Protein 4KIE (pdb70)

InterPro domains:
  IPR000792 Transcription regulator LuxR, C-terminal [PF00196] (25-72)
  IPR000792 Transcription regulator LuxR, C-terminal [PS50043] (18-83)
  IPR000792 Transcription regulator LuxR, C-terminal [SM00421] (22-79)
  IPR000792 Transcription regulator LuxR, C-terminal [cd06170] (26-80)
  IPR001633 EAL domain [PF00563] (112-346)
  IPR001633 EAL domain [PS50883] (106-360)
  IPR001633 EAL domain [SM00052] (105-351)
  IPR001633 EAL domain [cd01948] (111-348)
  IPR016032 Signal transduction response regulator, C-terminal effector [SSF46894] (17-74)
  IPR035919 EAL domain superfamily [G3DSA:3.20.20.450] (104-362)
  IPR035919 EAL domain superfamily [SSF141868] (112-354)
  IPR036388 Winged helix-like DNA-binding domain superfamily [G3DSA:1.10.10.10] (13-77)

Nearest PDB structures (foldseek):
  4kie-assembly1_A  TM=1.004E+00  e=6.227E-55  Escherichia coli K-12
  5mfu-assembly1_A  TM=9.462E-01  e=3.456E-26  Pseudomonas aeruginosa
  4rnj-assembly1_A  TM=8.823E-01  e=9.835E-21  Pseudomonas aeruginosa PAO1
  8arv-assembly1_B  TM=9.045E-01  e=4.622E-20  Pseudomonas aeruginosa PAO1
  4rnh-assembly1_A-2  TM=8.665E-01  e=1.928E-19  Pseudomonas aeruginosa PAO1

Secondary structure (DSSP, 8-state):
-----SS-----HHHHHHHHHTT-EEEEEEEEEETTS--EEEEEEEEEEEETTTEEE-GGGTHHHHHHHSTHHHHHHHHHHHHHHHHGGGGGGSPTTEEEEEE--HHHHHSTTHHHHHHHHHHHH-TTTEEEEEEEESSSPPP--HHHHHHHHHHHHTT-EEEEEE---SHHHHHHHHHS--SEEEE-HHHHHHHTT-HHHHHHHHHHHHHT-STT-EEEE----SHHHHHHHHHTT--EE-STTT---EEHHHHIIIII-

Sequence (261 aa):
YINDNHYHHIVTPEAISSLALENHEFKPWIQPVFCAQTGVLTGCEVLVRWEHPQTGIIPPDQFIPLAESSGLIVIMTRQLMKQTADILMPVKHLLPDNFHIGINVSAGCFLAAGFEKEECLNLVNKLGNDDKIKLVLELTERNPIPVTPEARAIFDSLHQHNITFALDDFGTGYATYRYYLQAFPVDFIKIDKSFVQMASVDEISGHIVDNIVELARKPGLSIVAEGVETQEEQADLMIGKGVHFLQGYYLYSPPVPGNKFISEWVM

GO terms:
  GO:0071111 cyclic-guanylate-specific phosphodiesterase activity (F, EXP)
  GO:0071111 cyclic-guanylate-specific phosphodiesterase activity (F, IDA)
  GO:0000976 transcription cis-regulatory region binding (F, IDA)
  GO:0042803 protein homodimerization activity (F, IDA)
  GO:0045893 positive regulation of DNA-templated transcription (P, IMP)

Organism: Escherichia coli (strain K12) (NCBI:txid83333)

Radius of gyration: 18.28 Å; Cα contacts (8 Å, |Δi|>4): 457; chains: 1; bounding box: 47×48×44 Å

CATH classification: 3.20.20.450

B-factor: mean 27.5, std 10.34, range [13.06, 77.03]

Foldseek 3Di:
DDDPDDLDDQDDPVNLVVLLVVVQWAWFKFFKDFQPPPHTQAIETAIWRQDPPSGTHHCVRPVVVCVVVVVVQSSLLSHLVNVLVLCLVQLVLDAAAHEYEGEAELSNLPDPCNLVSVVVSCVSSDVRGYAYEYEYEPVHDNDQDVSSLVSLVVSVVVRHFYEYADQADDPVVVVRCVSRVGQEYEDDLVLLVCLVPPVVSVVRVLSSLVVQPDPRHAYEYENDCDPVSSVVCVVSRHTMYTHVNSHDTGGSVVCCVPPSD

Solvent-accessible surface area: 12888 Å² total; per-residue (Å²): 230,172,77,137,72,147,142,102,113,138,36,40,59,124,37,0,40,103,2,8,126,86,96,20,0,68,5,36,0,16,1,16,4,48,25,54,88,49,90,26,37,1,6,7,8,29,19,43,10,56,68,102,99,36,28,101,26,65,37,111,84,1,23,68,52,0,46,95,48,36,32,13,31,76,2,8,104,25,16,5,107,32,0,1,63,41,0,63,91,15,76,130,78,5,54,109,90,1,61,0,5,5,74,5,15,16,38,2,0,81,29,101,44,5,35,164,32,0,49,71,2,3,98,62,1,17,73,132,33,3,39,1,13,0,12,3,35,38,128,83,69,4,83,84,50,90,120,0,95,61,46,0,66,37,0,53,146,86,64,2,24,0,2,0,23,0,73,26,45,44,176,81,6,117,142,18,31,132,10,1,68,7,38,26,2,5,0,13,105,55,39,0,57,98,12,49,122,54,136,123,12,13,98,53,0,59,65,0,12,115,17,1,102,124,135,77,38,19,0,15,0,10,11,0,82,62,104,112,11,0,70,59,0,63,69,52,30,4,70,47,0,3,2,153,62,57,10,50,27,14,45,6,120,99,0,25,73,103,80,21,154

Structure (mmCIF, N/CA/C/O backbone):
data_4KIE
#
_entry.id   4KIE
#
_cell.length_a   73.626
_cell.length_b   87.818
_cell.length_c   94.723
_cell.angle_alpha   90.000
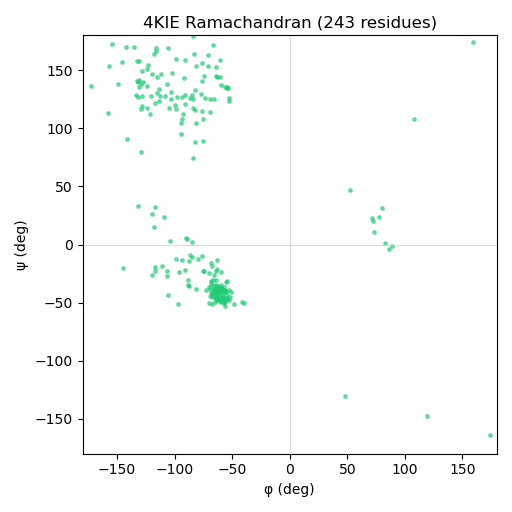_cell.angle_beta   90.000
_cell.angle_gamma   90.000
#
_symmetry.space_group_name_H-M   'I 2 2 2'
#
loop_
_entity.id
_entity.type
_entity.pdbx_description
1 polymer 'Cyclic di-GMP phosphodiesterase YahA'
2 non-polymer 'TRIETHYLENE GLYCOL'
3 water water
#
loo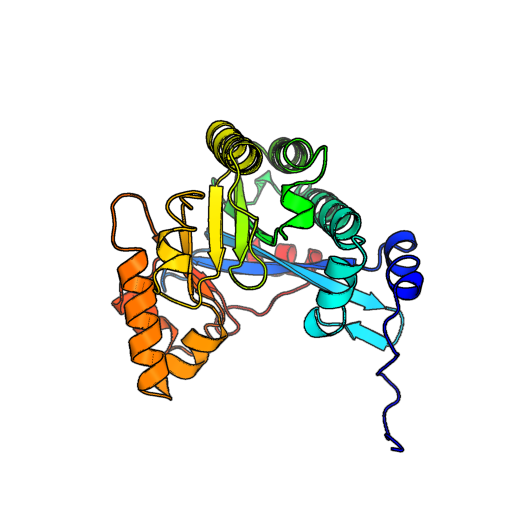p_
_atom_site.group_PDB
_atom_site.id
_atom_site.type_symbol
_atom_site.label_atom_id
_atom_site.label_alt_id
_atom_site.label_comp_id
_atom_site.label_asym_id
_atom_site.label_entity_id
_atom_site.label_seq_id
_atom_site.pdbx_PDB_ins_code
_atom_site.Cartn_x
_atom_site.Cartn_y
_atom_site.Cartn_z
_atom_site.occupancy
_atom_site.B_iso_or_equiv
_atom_site.auth_seq_id
_atom_site.auth_comp_id
_atom_site.auth_asym_id
_atom_site.auth_atom_id
_atom_site.pdbx_PDB_model_num
ATOM 1 N N . TYR A 1 4 ? 21.434 -46.563 -31.833 1.00 51.16 98 TYR A N 1
ATOM 2 C CA . TYR A 1 4 ? 21.973 -45.214 -31.512 1.00 50.76 98 TYR A CA 1
ATOM 3 C C . TYR A 1 4 ? 22.186 -45.044 -30.002 1.00 45.89 98 TYR A C 1
ATOM 4 O O . TYR A 1 4 ? 21.237 -45.068 -29.215 1.00 46.27 98 TYR A O 1
ATOM 13 N N . ILE A 1 5 ? 23.440 -44.850 -29.614 1.00 40.15 99 ILE A N 1
ATOM 14 C CA . ILE A 1 5 ? 23.796 -44.704 -28.225 1.00 35.97 99 ILE A CA 1
ATOM 15 C C . ILE A 1 5 ? 23.952 -43.221 -27.964 1.00 36.08 99 ILE A C 1
ATOM 16 O O . ILE A 1 5 ? 24.785 -42.573 -28.579 1.00 38.37 99 ILE A O 1
ATOM 21 N N . ASN A 1 6 ? 23.157 -42.687 -27.057 1.00 33.34 100 ASN A N 1
ATOM 22 C CA . ASN A 1 6 ? 23.170 -41.263 -26.806 1.00 34.02 100 ASN A CA 1
ATOM 23 C C . ASN A 1 6 ? 23.718 -40.970 -25.416 1.00 33.88 100 ASN A C 1
ATOM 24 O O . ASN A 1 6 ? 23.227 -41.525 -24.437 1.00 33.89 100 ASN A O 1
ATOM 29 N N . ASP A 1 7 ? 24.716 -40.084 -25.340 1.00 33.52 101 ASP A N 1
ATOM 30 C CA . ASP A 1 7 ? 25.265 -39.629 -24.046 1.00 32.12 101 ASP A CA 1
ATOM 31 C C . ASP A 1 7 ? 24.356 -38.523 -23.505 1.00 31.45 101 ASP A C 1
ATOM 32 O O . ASP A 1 7 ? 24.545 -37.327 -23.769 1.00 30.06 101 ASP A O 1
ATOM 37 N N . ASN A 1 8 ? 23.340 -38.951 -22.763 1.00 29.71 102 ASN A N 1
ATOM 38 C CA . ASN A 1 8 ? 22.262 -38.071 -22.359 1.00 29.93 102 ASN A CA 1
ATOM 39 C C . ASN A 1 8 ? 21.558 -38.618 -21.115 1.00 29.58 102 ASN A C 1
ATOM 40 O O . ASN A 1 8 ? 20.922 -39.674 -21.166 1.00 33.33 102 ASN A O 1
ATOM 45 N N . HIS A 1 9 ? 21.692 -37.910 -20.004 1.00 27.04 103 HIS A N 1
ATOM 46 C CA . HIS A 1 9 ? 21.138 -38.345 -18.716 1.00 28.98 103 HIS A CA 1
ATOM 47 C C . HIS A 1 9 ? 19.877 -37.602 -18.296 1.00 29.36 103 HIS A C 1
ATOM 48 O O . HIS A 1 9 ? 19.339 -37.855 -17.213 1.00 30.69 103 HIS A O 1
ATOM 55 N N . TYR A 1 10 ? 19.398 -36.713 -19.161 1.00 27.54 104 TYR A N 1
ATOM 56 C CA . TYR A 1 10 ? 18.245 -35.866 -18.848 1.00 28.65 104 TYR A CA 1
ATOM 57 C C . TYR A 1 10 ? 17.033 -36.086 -19.733 1.00 29.46 104 TYR A C 1
ATOM 58 O O . TYR A 1 10 ? 15.922 -35.742 -19.322 1.00 29.39 104 TYR A O 1
ATOM 67 N N . HIS A 1 11 ? 17.234 -36.628 -20.930 1.00 31.94 105 HIS A N 1
ATOM 68 C CA . HIS A 1 11 ? 16.103 -37.079 -21.753 1.00 35.05 105 HIS A CA 1
ATOM 69 C C . HIS A 1 11 ? 15.503 -38.357 -21.194 1.00 35.43 105 HIS A C 1
ATOM 70 O O . HIS A 1 11 ? 16.204 -39.354 -21.010 1.00 36.52 105 HIS A O 1
ATOM 77 N N . HIS A 1 12 ? 14.195 -38.335 -20.958 1.00 35.15 106 HIS A N 1
ATOM 78 C CA . HIS A 1 12 ? 13.465 -39.523 -20.573 1.00 36.46 106 HIS A CA 1
ATOM 79 C C . HIS A 1 12 ? 12.245 -39.559 -21.466 1.00 36.63 106 HIS A C 1
ATOM 80 O O . HIS A 1 12 ? 11.511 -38.570 -21.550 1.00 39.31 106 HIS A O 1
ATOM 87 N N . ILE A 1 13 ? 12.030 -40.688 -22.143 1.00 37.56 107 ILE A N 1
ATOM 88 C CA . ILE A 1 13 ? 10.907 -40.807 -23.068 1.00 37.26 107 ILE A CA 1
ATOM 89 C C . ILE A 1 13 ? 9.656 -40.399 -22.311 1.00 33.63 107 ILE A C 1
ATOM 90 O O . ILE A 1 13 ? 9.356 -40.944 -21.253 1.00 32.58 107 ILE A O 1
ATOM 95 N N . VAL A 1 14 ? 8.949 -39.404 -22.837 1.00 32.64 108 VAL A N 1
ATOM 96 C CA . VAL A 1 14 ? 7.749 -38.939 -22.192 1.00 30.04 108 VAL A CA 1
ATOM 97 C C . VAL A 1 14 ? 6.630 -39.866 -22.643 1.00 29.12 108 VAL A C 1
ATOM 98 O O . VAL A 1 14 ? 6.413 -40.067 -23.833 1.00 28.23 108 VAL A O 1
ATOM 102 N N . THR A 1 15 ? 5.946 -40.441 -21.676 1.00 28.43 109 THR A N 1
ATOM 103 C CA . THR A 1 15 ? 4.831 -41.347 -21.957 1.00 28.70 109 THR A CA 1
ATOM 104 C C . THR A 1 15 ? 3.582 -40.758 -21.374 1.00 28.02 109 THR A C 1
ATOM 105 O O . THR A 1 15 ? 3.644 -39.882 -20.510 1.00 27.86 109 THR A O 1
ATOM 109 N N . PRO A 1 16 ? 2.418 -41.256 -21.810 1.00 29.29 110 PRO A N 1
ATOM 110 C CA . PRO A 1 16 ? 1.219 -40.787 -21.177 1.00 28.58 110 PRO A CA 1
ATOM 111 C C . PRO A 1 16 ? 1.199 -41.079 -19.686 1.00 28.63 110 PRO A C 1
ATOM 112 O O . PRO A 1 16 ? 0.686 -40.289 -18.923 1.00 27.30 110 PRO A O 1
ATOM 116 N N . GLU A 1 17 ? 1.727 -42.222 -19.251 1.00 29.24 111 GLU A N 1
ATOM 117 C CA . GLU A 1 17 ? 1.675 -42.493 -17.820 1.00 29.44 111 GLU A CA 1
ATOM 118 C C . GLU A 1 17 ? 2.575 -41.539 -17.027 1.00 26.54 111 GLU A C 1
ATOM 119 O O . GLU A 1 17 ? 2.226 -41.186 -15.898 1.00 25.59 111 GLU A O 1
ATOM 125 N N . ALA A 1 18 ? 3.693 -41.092 -17.610 1.00 24.65 112 ALA A N 1
ATOM 126 C CA . ALA A 1 18 ? 4.551 -40.079 -16.954 1.00 23.49 112 ALA A CA 1
ATOM 127 C C . ALA A 1 18 ? 3.823 -38.732 -16.825 1.00 23.09 112 ALA A C 1
ATOM 128 O O . ALA A 1 18 ? 3.876 -38.083 -15.788 1.00 22.86 112 ALA A O 1
ATOM 130 N N . ILE A 1 19 ? 3.116 -38.352 -17.873 1.00 22.86 113 ILE A N 1
ATOM 131 C CA . ILE A 1 19 ? 2.320 -37.102 -17.826 1.00 22.54 113 ILE A CA 1
ATOM 132 C C . ILE A 1 19 ? 1.220 -37.217 -16.772 1.00 22.89 113 ILE A C 1
ATOM 133 O O . ILE A 1 19 ? 1.028 -36.311 -15.963 1.00 22.29 113 ILE A O 1
ATOM 138 N N A SER A 1 20 ? 0.514 -38.350 -16.758 0.50 23.95 114 SER A N 1
ATOM 139 N N B SER A 1 20 ? 0.517 -38.352 -16.756 0.50 22.77 114 SER A N 1
ATOM 140 C CA A SER A 1 20 ? -0.563 -38.569 -15.791 0.50 24.96 114 SER A CA 1
ATOM 141 C CA B SER A 1 20 ? -0.562 -38.557 -15.791 0.50 22.97 114 SER A CA 1
ATOM 142 C C A SER A 1 20 ? -0.084 -38.509 -14.348 0.50 24.50 114 SER A C 1
ATOM 143 C C B SER A 1 20 ? -0.079 -38.500 -14.348 0.50 23.40 114 SER A C 1
ATOM 144 O O A SER A 1 20 ? -0.689 -37.830 -13.532 0.50 24.87 114 SER A O 1
ATOM 145 O O B SER A 1 20 ? -0.678 -37.818 -13.533 0.50 23.82 114 SER A O 1
ATOM 150 N N . LEU A 1 21 ? 0.998 -39.222 -14.028 1.00 24.93 115 LEU A N 1
ATOM 151 C CA . LEU A 1 21 ? 1.565 -39.166 -12.683 1.00 25.98 115 LEU A CA 1
ATOM 152 C C . LEU A 1 21 ? 1.992 -37.730 -12.318 1.00 25.11 115 LEU A C 1
ATOM 153 O O . LEU A 1 21 ? 1.801 -37.278 -11.172 1.00 26.60 115 LEU A O 1
ATOM 158 N N . ALA A 1 22 ? 2.591 -37.038 -13.288 1.00 24.64 116 ALA A N 1
ATOM 159 C CA . ALA A 1 22 ? 3.051 -35.661 -13.052 1.00 24.69 116 ALA A CA 1
ATOM 160 C C . ALA A 1 22 ? 1.863 -34.740 -12.752 1.00 23.67 116 ALA A C 1
ATOM 161 O O . ALA A 1 22 ? 1.945 -33.859 -11.878 1.00 24.79 116 ALA A O 1
ATOM 163 N N . LEU A 1 23 ? 0.740 -34.977 -13.417 1.00 23.33 117 LEU A N 1
ATOM 164 C CA . LEU A 1 23 ? -0.508 -34.276 -13.086 1.00 24.76 117 LEU A CA 1
ATOM 165 C C . LEU A 1 23 ? -1.018 -34.603 -11.672 1.00 26.35 117 LEU A C 1
ATOM 166 O O . LEU A 1 23 ? -1.471 -33.716 -10.938 1.00 27.20 117 LEU A O 1
ATOM 171 N N . GLU A 1 24 ? -0.929 -35.870 -11.282 1.00 28.36 118 GLU A N 1
ATOM 172 C CA . GLU A 1 24 ? -1.263 -36.241 -9.913 1.00 30.52 118 GLU A CA 1
ATOM 173 C C . GLU A 1 24 ? -0.379 -35.509 -8.906 1.00 30.84 118 GLU A C 1
ATOM 174 O O . GLU A 1 24 ? -0.856 -35.111 -7.838 1.00 30.68 118 GLU A O 1
ATOM 180 N N . ASN A 1 25 ? 0.896 -35.330 -9.247 1.00 29.50 119 ASN A N 1
ATOM 181 C CA . ASN A 1 25 ? 1.870 -34.657 -8.380 1.00 31.07 119 ASN A CA 1
ATOM 182 C C . ASN A 1 25 ? 1.937 -33.127 -8.578 1.00 29.45 119 ASN A C 1
ATOM 183 O O . ASN A 1 25 ? 2.773 -32.471 -7.977 1.00 30.38 119 ASN A O 1
ATOM 188 N N . HIS A 1 26 ? 1.058 -32.592 -9.418 1.00 27.98 120 HIS A N 1
ATOM 189 C CA . HIS A 1 26 ? 0.969 -31.153 -9.730 1.00 28.80 120 HIS A CA 1
ATOM 190 C C . HIS A 1 26 ? 2.322 -30.575 -10.156 1.00 26.51 120 HIS A C 1
ATOM 191 O O . HIS A 1 26 ? 2.743 -29.501 -9.708 1.00 26.05 120 HIS A O 1
ATOM 198 N N . GLU A 1 27 ? 2.984 -31.283 -11.056 1.00 24.03 121 GLU A N 1
ATOM 199 C CA . GLU A 1 27 ? 4.316 -30.871 -11.486 1.00 23.84 121 GLU A CA 1
ATOM 200 C C . GLU A 1 27 ? 4.304 -29.836 -12.610 1.00 22.09 121 GLU A C 1
ATOM 201 O O . GLU A 1 27 ? 5.355 -29.290 -12.940 1.00 21.54 121 GLU A O 1
ATOM 207 N N . PHE A 1 28 ? 3.141 -29.602 -13.213 1.00 21.28 122 PHE A N 1
ATOM 208 C CA . PHE A 1 28 ? 3.035 -28.674 -14.336 1.00 20.93 122 PHE A CA 1
ATOM 209 C C . PHE A 1 28 ? 2.682 -27.309 -13.755 1.00 22.74 122 PHE A C 1
ATOM 210 O O . PHE A 1 28 ? 1.588 -27.113 -13.208 1.00 23.47 122 PHE A O 1
ATOM 218 N N . LYS A 1 29 ? 3.619 -26.375 -13.865 1.00 21.04 123 LYS A N 1
ATOM 219 C CA . LYS A 1 29 ? 3.550 -25.112 -13.147 1.00 22.07 123 LYS A CA 1
ATOM 220 C C . LYS A 1 29 ? 3.421 -23.971 -14.130 1.00 20.75 123 LYS A C 1
ATOM 221 O O . LYS A 1 29 ? 3.965 -24.023 -15.221 1.00 19.24 123 LYS A O 1
ATOM 227 N N . PRO A 1 30 ? 2.646 -22.938 -13.760 1.00 20.70 124 PRO A N 1
ATOM 228 C CA . PRO A 1 30 ? 2.572 -21.764 -14.605 1.00 20.35 124 PRO A CA 1
ATOM 229 C C . PRO A 1 30 ? 3.738 -20.829 -14.362 1.00 20.59 124 PRO A C 1
ATOM 230 O O . PRO A 1 30 ? 3.863 -20.272 -13.278 1.00 25.53 124 PRO A O 1
ATOM 234 N N . TRP A 1 31 ? 4.571 -20.646 -15.377 1.00 18.33 125 TRP A N 1
ATOM 235 C CA . TRP A 1 31 ? 5.523 -19.544 -15.371 1.00 17.15 125 TRP A CA 1
ATOM 236 C C . TRP A 1 31 ? 4.809 -18.367 -16.059 1.00 16.95 125 TRP A C 1
ATOM 237 O O . TRP A 1 31 ? 3.822 -18.565 -16.757 1.00 19.05 125 TRP A O 1
ATOM 248 N N . ILE A 1 32 ? 5.276 -17.160 -15.806 1.00 16.44 126 ILE A N 1
ATOM 249 C CA . ILE A 1 32 ? 4.541 -15.955 -16.231 1.00 16.13 126 ILE A CA 1
ATOM 250 C C . ILE A 1 32 ? 5.522 -15.018 -16.867 1.00 17.02 126 ILE A C 1
ATOM 251 O O . ILE A 1 32 ? 6.604 -14.769 -16.314 1.00 17.43 126 ILE A O 1
ATOM 256 N N . GLN A 1 33 ? 5.202 -14.551 -18.074 1.00 16.40 127 GLN A N 1
ATOM 257 C CA . GLN A 1 33 ? 6.054 -13.595 -18.766 1.00 16.57 127 GLN A CA 1
ATOM 258 C C . GLN A 1 33 ? 5.281 -12.262 -18.916 1.00 15.60 127 GLN A C 1
ATOM 259 O O . GLN A 1 33 ? 4.144 -12.272 -19.369 1.00 15.12 127 GLN A O 1
ATOM 265 N N . PRO A 1 34 ? 5.900 -11.153 -18.540 1.00 15.05 128 PRO A N 1
ATOM 266 C CA . PRO A 1 34 ? 5.192 -9.858 -18.709 1.00 15.12 128 PRO A CA 1
ATOM 267 C C . PRO A 1 34 ? 5.049 -9.405 -20.153 1.00 14.99 128 PRO A C 1
ATOM 268 O O . PRO A 1 34 ? 5.847 -9.774 -21.039 1.00 13.30 128 PRO A O 1
ATOM 272 N N . VAL A 1 35 ? 3.987 -8.607 -20.364 1.00 13.85 129 VAL A N 1
ATOM 273 C CA . VAL A 1 35 ? 3.679 -8.044 -21.654 1.00 13.92 129 VAL A CA 1
ATOM 274 C C . VAL A 1 35 ? 3.522 -6.533 -21.431 1.00 13.06 129 VAL A C 1
ATOM 275 O O . VAL A 1 35 ? 3.030 -6.097 -20.368 1.00 14.28 129 VAL A O 1
ATOM 279 N N . PHE A 1 36 ? 4.044 -5.788 -22.395 1.00 13.58 130 PHE A N 1
ATOM 280 C CA . PHE A 1 36 ? 4.176 -4.331 -22.319 1.00 13.55 130 PHE A CA 1
ATOM 281 C C . PHE A 1 36 ? 3.499 -3.569 -23.461 1.00 14.31 130 PHE A C 1
ATOM 282 O O . PHE A 1 36 ? 3.300 -4.073 -24.562 1.00 14.44 130 PHE A O 1
ATOM 290 N N . CYS A 1 37 ? 3.136 -2.318 -23.163 1.00 13.81 131 CYS A N 1
ATOM 291 C CA . CYS A 1 37 ? 2.637 -1.375 -24.179 1.00 14.85 131 CYS A CA 1
ATOM 292 C C . CYS A 1 37 ? 3.728 -0.823 -25.052 1.00 14.94 131 CYS A C 1
ATOM 293 O O . CYS A 1 37 ? 4.537 0.012 -24.605 1.00 14.72 131 CYS A O 1
ATOM 296 N N . ALA A 1 38 ? 3.761 -1.268 -26.302 1.00 14.67 132 ALA A N 1
ATOM 297 C CA . ALA A 1 38 ? 4.706 -0.757 -27.280 1.00 15.17 132 ALA A CA 1
ATOM 298 C C . ALA A 1 38 ? 6.109 -0.738 -26.651 1.00 16.18 132 ALA A C 1
ATOM 299 O O . ALA A 1 38 ? 6.487 -1.739 -26.045 1.00 16.27 132 ALA A O 1
ATOM 301 N N . GLN A 1 39 ? 6.845 0.373 -26.736 1.00 17.31 133 GLN A N 1
ATOM 302 C CA . GLN A 1 39 ? 8.180 0.470 -26.125 1.00 17.43 133 GLN A CA 1
ATOM 303 C C . GLN A 1 39 ? 8.185 1.390 -24.909 1.00 18.17 133 GLN A C 1
ATOM 304 O O . GLN A 1 39 ? 9.245 1.912 -24.494 1.00 19.35 133 GLN A O 1
ATOM 310 N N . THR A 1 40 ? 7.017 1.559 -24.306 1.00 16.86 134 THR A N 1
ATOM 311 C CA . THR A 1 40 ? 6.874 2.471 -23.151 1.00 16.12 134 THR A CA 1
ATOM 312 C C . THR A 1 40 ? 7.468 1.901 -21.896 1.00 15.87 134 THR A C 1
ATOM 313 O O . THR A 1 40 ? 7.790 2.665 -21.003 1.00 16.74 134 THR A O 1
ATOM 317 N N . GLY A 1 41 ? 7.600 0.565 -21.824 1.00 15.37 135 GLY A N 1
ATOM 318 C CA . GLY A 1 41 ? 7.916 -0.130 -20.602 1.00 16.53 135 GLY A CA 1
ATOM 319 C C . GLY A 1 41 ? 6.822 -0.240 -19.547 1.00 15.41 135 GLY A C 1
ATOM 320 O O . GLY A 1 41 ? 7.106 -0.584 -18.389 1.00 16.47 135 GLY A O 1
ATOM 321 N N . VAL A 1 42 ? 5.587 0.125 -19.923 1.00 15.04 136 VAL A N 1
ATOM 322 C CA . VAL A 1 42 ? 4.437 0.010 -19.046 1.00 14.94 136 VAL A CA 1
ATOM 323 C C . VAL A 1 42 ? 3.856 -1.399 -19.183 1.00 14.03 136 VAL A C 1
ATOM 324 O O . VAL A 1 42 ? 3.492 -1.830 -20.278 1.00 13.50 136 VAL A O 1
ATOM 328 N N . LEU A 1 43 ? 3.729 -2.052 -18.038 1.00 14.94 137 LEU A N 1
ATOM 329 C CA . LEU A 1 43 ? 3.161 -3.405 -17.948 1.00 14.58 137 LEU A CA 1
ATOM 330 C C . LEU A 1 43 ? 1.672 -3.380 -18.248 1.00 15.16 137 LEU A C 1
ATOM 331 O O . LEU A 1 43 ? 0.921 -2.676 -17.583 1.00 16.95 137 LEU A O 1
ATOM 336 N N . THR A 1 44 ? 1.259 -4.180 -19.207 1.00 14.81 138 THR A N 1
ATOM 337 C CA . THR A 1 44 ? -0.161 -4.292 -19.540 1.00 14.90 138 THR A CA 1
ATOM 338 C C . THR A 1 44 ? -0.776 -5.625 -19.192 1.00 15.26 138 THR A C 1
ATOM 339 O O . THR A 1 44 ? -1.988 -5.765 -19.150 1.00 15.22 138 THR A O 1
ATOM 343 N N . GLY A 1 45 ? 0.051 -6.639 -19.003 1.00 14.77 139 GLY A N 1
ATOM 344 C CA . GLY A 1 45 ? -0.468 -7.967 -18.899 1.00 14.38 139 GLY A CA 1
ATOM 345 C C . GLY A 1 45 ? 0.636 -8.979 -18.825 1.00 15.20 139 GLY A C 1
ATOM 346 O O . GLY A 1 45 ? 1.780 -8.659 -18.509 1.00 14.94 139 GLY A O 1
ATOM 347 N N . CYS A 1 46 ? 0.266 -10.221 -19.069 1.00 15.30 140 CYS A N 1
ATOM 348 C CA . CYS A 1 46 ? 1.232 -11.288 -19.038 1.00 15.64 140 CYS A CA 1
ATOM 349 C C . CYS A 1 46 ? 0.753 -12.422 -19.918 1.00 16.68 140 CYS A C 1
ATOM 350 O O . CYS A 1 46 ? -0.385 -12.443 -20.410 1.00 16.43 140 CYS A O 1
ATOM 353 N N . GLU A 1 47 ? 1.625 -13.392 -20.086 1.00 16.12 141 GLU A N 1
ATOM 354 C CA . GLU A 1 47 ? 1.255 -14.687 -20.625 1.00 16.39 141 GLU A CA 1
ATOM 355 C C . GLU A 1 47 ? 1.667 -15.752 -19.614 1.00 17.12 141 GLU A C 1
ATOM 356 O O . GLU A 1 47 ? 2.775 -15.728 -19.111 1.00 16.28 141 GLU A O 1
ATOM 362 N N . VAL A 1 48 ? 0.784 -16.700 -19.395 1.00 16.04 142 VAL A N 1
ATOM 363 C CA . VAL A 1 48 ? 1.081 -17.882 -18.594 1.00 17.51 142 VAL A CA 1
ATOM 364 C C . VAL A 1 48 ? 1.603 -18.986 -19.496 1.00 17.54 142 VAL A C 1
ATOM 365 O O . VAL A 1 48 ? 0.973 -19.346 -20.502 1.00 17.97 142 VAL A O 1
ATOM 369 N N . LEU A 1 49 ? 2.755 -19.553 -19.118 1.00 18.12 143 LEU A N 1
ATOM 370 C CA . LEU A 1 49 ? 3.466 -20.527 -19.939 1.00 18.59 143 LEU A CA 1
ATOM 371 C C . LEU A 1 49 ? 3.747 -21.730 -19.058 1.00 19.20 143 LEU A C 1
ATOM 372 O O . LEU A 1 49 ? 4.296 -21.591 -17.995 1.00 20.74 143 LEU A O 1
ATOM 377 N N . VAL A 1 50 ? 3.380 -22.908 -19.514 1.00 18.62 144 VAL A N 1
ATOM 378 C CA . VAL A 1 50 ? 3.622 -24.104 -18.712 1.00 18.30 144 VAL A CA 1
ATOM 379 C C . VAL A 1 50 ? 5.074 -24.558 -18.734 1.00 18.21 144 VAL A C 1
ATOM 380 O O . VAL A 1 50 ? 5.740 -24.538 -19.755 1.00 17.17 144 VAL A O 1
ATOM 384 N N . ARG A 1 51 ? 5.548 -25.007 -17.576 1.00 18.61 145 ARG A N 1
ATOM 385 C CA . ARG A 1 51 ? 6.797 -25.708 -17.475 1.00 19.18 145 ARG A CA 1
ATOM 386 C C . ARG A 1 51 ? 6.564 -26.949 -16.636 1.00 19.28 145 ARG A C 1
ATOM 387 O O . ARG A 1 51 ? 5.882 -26.886 -15.633 1.00 20.11 145 ARG A O 1
ATOM 395 N N . TRP A 1 52 ? 7.174 -28.065 -17.028 1.00 18.78 146 TRP A N 1
ATOM 396 C CA . TRP A 1 52 ? 7.076 -29.286 -16.222 1.00 18.80 146 TRP A CA 1
ATOM 397 C C . TRP A 1 52 ? 8.270 -29.348 -15.284 1.00 19.46 146 TRP A C 1
ATOM 398 O O . TRP A 1 52 ? 9.386 -29.538 -15.736 1.00 19.06 146 TRP A O 1
ATOM 409 N N . GLU A 1 53 ? 8.037 -29.128 -14.005 1.00 19.45 147 GLU A N 1
ATOM 410 C CA . GLU A 1 53 ? 9.095 -29.144 -13.022 1.00 20.42 147 GLU A CA 1
ATOM 411 C C . GLU A 1 53 ? 9.171 -30.550 -12.410 1.00 22.24 147 GLU A C 1
ATOM 412 O O . GLU A 1 53 ? 8.416 -30.889 -11.510 1.00 22.56 147 GLU A O 1
ATOM 418 N N . HIS A 1 54 ? 10.057 -31.363 -12.955 1.00 22.83 148 HIS A N 1
ATOM 419 C CA . HIS A 1 54 ? 10.158 -32.744 -12.515 1.00 26.26 148 HIS A CA 1
ATOM 420 C C . HIS A 1 54 ? 11.404 -32.884 -11.650 1.00 28.24 148 HIS A C 1
ATOM 421 O O . HIS A 1 54 ? 12.502 -32.611 -12.113 1.00 26.64 148 HIS A O 1
ATOM 428 N N . PRO A 1 55 ? 11.240 -33.247 -10.367 1.00 33.60 149 PRO A N 1
ATOM 429 C CA . PRO A 1 55 ? 12.453 -33.566 -9.593 1.00 37.88 149 PRO A CA 1
ATOM 430 C C . PRO A 1 55 ? 13.217 -34.682 -10.325 1.00 40.56 149 PRO A C 1
ATOM 431 O O . PRO A 1 55 ? 12.557 -35.593 -10.794 1.00 47.20 149 PRO A O 1
ATOM 435 N N . GLN A 1 56 ? 14.528 -34.661 -10.511 1.00 44.03 150 GLN A N 1
ATOM 436 C CA . GLN A 1 56 ? 15.452 -33.532 -10.400 1.00 46.32 150 GLN A CA 1
ATOM 437 C C . GLN A 1 56 ? 16.102 -33.386 -11.793 1.00 43.57 150 GLN A C 1
ATOM 438 O O . GLN A 1 56 ? 17.257 -32.938 -11.942 1.00 47.80 150 GLN A O 1
ATOM 440 N N . THR A 1 57 ? 15.352 -33.843 -12.797 1.00 35.41 151 THR A N 1
ATOM 441 C CA . THR A 1 57 ? 15.572 -33.534 -14.196 1.00 31.39 151 THR A CA 1
ATOM 442 C C . THR A 1 57 ? 15.599 -32.042 -14.377 1.00 28.85 151 THR A C 1
ATOM 443 O O . THR A 1 57 ? 16.469 -31.481 -15.052 1.00 30.38 151 THR A O 1
ATOM 447 N N . GLY A 1 58 ? 14.610 -31.375 -13.781 1.00 26.24 152 GLY A N 1
ATOM 448 C CA . GLY A 1 58 ? 14.607 -29.946 -13.763 1.00 23.87 152 GLY A CA 1
ATOM 449 C C . GLY A 1 58 ? 13.382 -29.422 -14.475 1.00 23.33 152 GLY A C 1
ATOM 450 O O . GLY A 1 58 ? 12.338 -30.069 -14.465 1.00 22.10 152 GLY A O 1
ATOM 451 N N . ILE A 1 59 ? 13.556 -28.277 -15.111 1.00 21.91 153 ILE A N 1
ATOM 452 C CA . ILE A 1 59 ? 12.464 -27.486 -15.698 1.00 21.65 153 ILE A CA 1
ATOM 453 C C . ILE A 1 59 ? 12.367 -27.876 -17.144 1.00 22.11 153 ILE A C 1
ATOM 454 O O . ILE A 1 59 ? 13.187 -27.463 -17.972 1.00 22.58 153 ILE A O 1
ATOM 459 N N . ILE A 1 60 ? 11.355 -28.668 -17.473 1.00 19.31 154 ILE A N 1
ATOM 460 C CA . ILE A 1 60 ? 11.228 -29.200 -18.803 1.00 20.09 154 ILE A CA 1
ATOM 461 C C . ILE A 1 60 ? 10.330 -28.303 -19.668 1.00 20.56 154 ILE A C 1
ATOM 462 O O . ILE A 1 60 ? 9.204 -27.978 -19.273 1.00 20.15 154 ILE A O 1
ATOM 467 N N . PRO A 1 61 ? 10.826 -27.885 -20.837 1.00 21.50 155 PRO A N 1
ATOM 468 C CA . PRO A 1 61 ? 10.029 -27.012 -21.694 1.00 21.55 155 PRO A CA 1
ATOM 469 C C . PRO A 1 61 ? 8.928 -27.746 -22.439 1.00 20.18 155 PRO A C 1
ATOM 470 O O . PRO A 1 61 ? 9.020 -28.950 -22.640 1.00 20.10 155 PRO A O 1
ATOM 474 N N . PRO A 1 62 ? 7.885 -27.018 -22.837 1.00 20.12 156 PRO A N 1
ATOM 475 C CA . PRO A 1 62 ? 6.718 -27.671 -23.406 1.00 20.67 156 PRO A CA 1
ATOM 476 C C . PRO A 1 62 ? 6.952 -28.430 -24.710 1.00 20.70 156 PRO A C 1
ATOM 477 O O . PRO A 1 62 ? 6.168 -29.332 -25.010 1.00 21.24 156 PRO A O 1
ATOM 481 N N . ASP A 1 63 ? 8.008 -28.140 -25.469 1.00 20.91 157 ASP A N 1
ATOM 482 C CA . ASP A 1 63 ? 8.243 -28.921 -26.694 1.00 22.78 157 ASP A CA 1
ATOM 483 C C . ASP A 1 63 ? 8.525 -30.408 -26.428 1.00 22.84 157 ASP A C 1
ATOM 484 O O . ASP A 1 63 ? 8.453 -31.215 -27.346 1.00 25.03 157 ASP A O 1
ATOM 489 N N . GLN A 1 64 ? 8.793 -30.760 -25.171 1.00 22.36 158 GLN A N 1
ATOM 490 C CA . GLN A 1 64 ? 9.073 -32.139 -24.780 1.00 22.19 158 GLN A CA 1
ATOM 491 C C . GLN A 1 64 ? 7.822 -32.928 -24.455 1.00 21.60 158 GLN A C 1
ATOM 492 O O . GLN A 1 64 ? 7.888 -34.158 -24.388 1.00 22.83 158 GLN A O 1
ATOM 498 N N . PHE A 1 65 ? 6.682 -32.256 -24.265 1.00 20.66 159 PHE A N 1
ATOM 499 C CA . PHE A 1 65 ? 5.501 -32.949 -23.768 1.00 20.04 159 PHE A CA 1
ATOM 500 C C . PHE A 1 65 ? 4.125 -32.492 -24.294 1.00 21.57 159 PHE A C 1
ATOM 501 O O . PHE A 1 65 ? 3.132 -33.236 -24.188 1.00 21.73 159 PHE A O 1
ATOM 509 N N . ILE A 1 66 ? 4.025 -31.280 -24.833 1.00 21.75 160 ILE A N 1
ATOM 510 C CA . ILE A 1 66 ? 2.699 -30.798 -25.230 1.00 22.85 160 ILE A CA 1
ATOM 511 C C . ILE A 1 66 ? 2.078 -31.609 -26.380 1.00 23.09 160 ILE A C 1
ATOM 512 O O . ILE A 1 66 ? 0.891 -31.887 -26.325 1.00 24.08 160 ILE A O 1
ATOM 517 N N . PRO A 1 67 ? 2.880 -32.044 -27.379 1.00 24.15 161 PRO A N 1
ATOM 518 C CA . PRO A 1 67 ? 2.251 -32.833 -28.447 1.00 26.29 161 PRO A CA 1
ATOM 519 C C . PRO A 1 67 ? 1.569 -34.094 -27.898 1.00 25.44 161 PRO A C 1
ATOM 520 O O . PRO A 1 67 ? 0.403 -34.360 -28.230 1.00 26.39 161 PRO A O 1
ATOM 524 N N . LEU A 1 68 ? 2.249 -34.813 -27.007 1.00 25.52 162 LEU A N 1
ATOM 525 C CA . LEU A 1 68 ? 1.642 -35.987 -26.359 1.00 25.29 162 LEU A CA 1
ATOM 526 C C . LEU A 1 68 ? 0.511 -35.657 -25.382 1.00 24.54 162 LEU A C 1
ATOM 527 O O . LEU A 1 68 ? -0.489 -36.377 -25.293 1.00 24.56 162 LEU A O 1
ATOM 532 N N . ALA A 1 69 ? 0.651 -34.573 -24.628 1.00 22.88 163 ALA A N 1
ATOM 533 C CA . ALA A 1 69 ? -0.450 -34.099 -23.800 1.00 22.80 163 ALA A CA 1
ATOM 534 C C . ALA A 1 69 ? -1.712 -33.868 -24.645 1.00 23.84 163 ALA A C 1
ATOM 535 O O . ALA A 1 69 ? -2.812 -34.200 -24.212 1.00 22.63 163 ALA A O 1
ATOM 537 N N . GLU A 1 70 ? -1.546 -33.315 -25.844 1.00 24.36 164 GLU A N 1
ATOM 538 C CA . GLU A 1 70 ? -2.693 -33.096 -26.751 1.00 26.82 164 GLU A CA 1
ATOM 539 C C . GLU 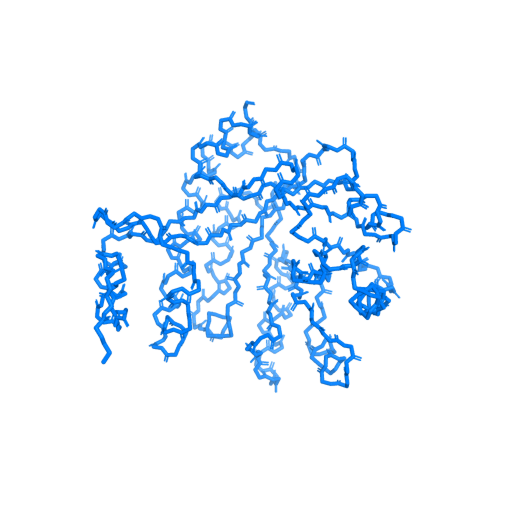A 1 70 ? -3.270 -34.395 -27.329 1.00 26.54 164 GLU A C 1
ATOM 540 O O . GLU A 1 70 ? -4.484 -34.602 -27.257 1.00 26.22 164 GLU A O 1
ATOM 546 N N . SER A 1 71 ? -2.428 -35.262 -27.888 1.00 28.28 165 SER A N 1
ATOM 547 C CA . SER A 1 71 ? -2.937 -36.505 -28.498 1.00 28.61 165 SER A CA 1
ATOM 548 C C . SER A 1 71 ? -3.586 -37.446 -27.473 1.00 29.60 165 SER A C 1
ATOM 549 O O . SER A 1 71 ? -4.573 -38.130 -27.777 1.00 30.51 165 SER A O 1
ATOM 552 N N . SER A 1 72 ? -3.038 -37.473 -26.260 1.00 28.62 166 SER A N 1
ATOM 553 C CA . SER A 1 72 ? -3.551 -38.274 -25.149 1.00 27.90 166 SER A CA 1
ATOM 554 C C . SER A 1 72 ? -4.813 -37.691 -24.506 1.00 27.06 166 SER A C 1
ATOM 555 O O . SER A 1 72 ? -5.576 -38.403 -23.851 1.00 26.97 166 SER A O 1
ATOM 558 N N . GLY A 1 73 ? -5.020 -36.388 -24.673 1.00 25.99 167 GLY A N 1
ATOM 559 C CA . GLY A 1 73 ? -6.100 -35.667 -24.032 1.00 24.90 167 GLY A CA 1
ATOM 560 C C . GLY A 1 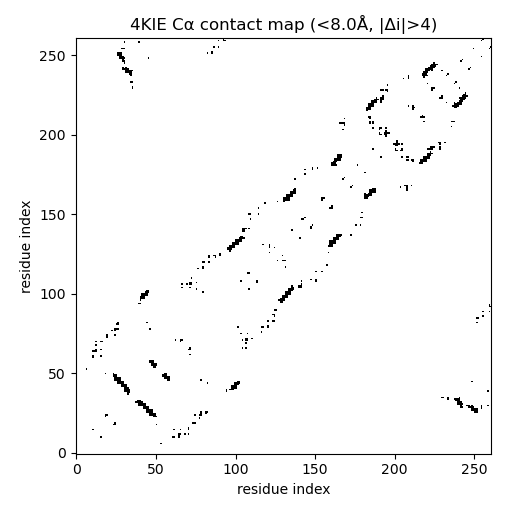73 ? -5.793 -35.153 -22.638 1.00 24.92 167 GLY A C 1
ATOM 561 O O . GLY A 1 73 ? -6.603 -34.473 -22.048 1.00 24.71 167 GLY A O 1
ATOM 562 N N . LEU A 1 74 ? -4.603 -35.473 -22.103 1.00 22.39 168 LEU A N 1
ATOM 563 C CA . LEU A 1 74 ? -4.237 -35.085 -20.761 1.00 22.48 168 LEU A CA 1
ATOM 564 C C . LEU A 1 74 ? -4.052 -33.559 -20.662 1.00 21.02 168 LEU A C 1
ATOM 565 O O . LEU A 1 74 ? -4.055 -32.999 -19.577 1.00 22.05 168 LEU A O 1
ATOM 570 N N . ILE A 1 75 ? -3.917 -32.907 -21.804 1.00 21.88 169 ILE A N 1
ATOM 571 C CA . ILE A 1 75 ? -3.847 -31.418 -21.867 1.00 22.78 169 ILE A CA 1
ATOM 572 C C . ILE A 1 75 ? -5.037 -30.723 -21.192 1.00 22.10 169 ILE A C 1
ATOM 573 O O . ILE A 1 75 ? -4.909 -29.632 -20.616 1.00 21.27 169 ILE A O 1
ATOM 578 N N . VAL A 1 76 ? -6.202 -31.363 -21.227 1.00 22.49 170 VAL A N 1
ATOM 579 C CA . VAL A 1 76 ? -7.388 -30.763 -20.629 1.00 22.71 170 VAL A CA 1
ATOM 580 C C . VAL A 1 76 ? -7.254 -30.607 -19.118 1.00 22.78 170 VAL A C 1
ATOM 581 O O . VAL A 1 76 ? -7.496 -29.542 -18.573 1.00 23.36 170 VAL A O 1
ATOM 585 N N . ILE A 1 77 ? -6.854 -31.667 -18.425 1.00 22.77 171 ILE A N 1
ATOM 586 C CA . ILE A 1 77 ? -6.576 -31.554 -17.018 1.00 23.29 171 ILE A CA 1
ATOM 587 C C . ILE A 1 77 ? -5.401 -30.588 -16.756 1.00 22.16 171 ILE A C 1
ATOM 588 O O . ILE A 1 77 ? -5.422 -29.826 -15.806 1.00 20.67 171 ILE A O 1
ATOM 593 N N . MET A 1 78 ? -4.375 -30.662 -17.579 1.00 22.09 172 MET A N 1
ATOM 594 C CA . MET A 1 78 ? -3.201 -29.798 -17.409 1.00 21.44 172 MET A CA 1
ATOM 595 C C . MET A 1 78 ? -3.608 -28.335 -17.426 1.00 21.10 172 MET A C 1
ATOM 596 O O . MET A 1 78 ? -3.226 -27.565 -16.543 1.00 20.80 172 MET A O 1
ATOM 601 N N . THR A 1 79 ? -4.386 -27.962 -18.437 1.00 21.06 173 THR A N 1
ATOM 602 C CA . THR A 1 79 ? -4.807 -26.552 -18.582 1.00 21.51 173 THR A CA 1
ATOM 603 C C . THR A 1 79 ? -5.718 -26.133 -17.435 1.00 21.27 173 THR A C 1
ATOM 604 O O . THR A 1 79 ? -5.604 -25.032 -16.905 1.00 20.78 173 THR A O 1
ATOM 608 N N . ARG A 1 80 ? -6.607 -27.021 -17.015 1.00 22.48 174 ARG A N 1
ATOM 609 C CA . ARG A 1 80 ? -7.403 -26.747 -15.823 1.00 24.01 174 ARG A CA 1
ATOM 610 C C . ARG A 1 80 ? -6.526 -26.467 -14.599 1.00 23.55 174 ARG A C 1
ATOM 611 O O . ARG A 1 80 ? -6.767 -25.507 -13.859 1.00 23.91 174 ARG A O 1
ATOM 619 N N . GLN A 1 81 ? -5.499 -27.285 -14.382 1.00 22.43 175 GLN A N 1
ATOM 620 C CA . GLN A 1 81 ? -4.580 -27.078 -13.255 1.00 23.11 175 GLN A CA 1
ATOM 621 C C . GLN A 1 81 ? -3.847 -25.739 -13.373 1.00 21.39 175 GLN A C 1
ATOM 622 O O . GLN A 1 81 ? -3.656 -25.033 -12.360 1.00 22.69 175 GLN A O 1
ATOM 628 N N . LEU A 1 82 ? -3.420 -25.414 -14.594 1.00 21.58 176 LEU A N 1
ATOM 629 C CA . LEU A 1 82 ? -2.687 -24.181 -14.824 1.00 22.14 176 LEU A CA 1
ATOM 630 C C . LEU A 1 82 ? -3.568 -22.970 -14.508 1.00 21.90 176 LEU A C 1
ATOM 631 O O . LEU A 1 82 ? -3.106 -21.999 -13.924 1.00 21.74 176 LEU A O 1
ATOM 636 N N . MET A 1 83 ? -4.831 -23.029 -14.895 1.00 22.43 177 MET A N 1
ATOM 637 C CA . MET A 1 83 ? -5.746 -21.921 -14.599 1.00 23.39 177 MET A CA 1
ATOM 638 C C . MET A 1 83 ? -6.038 -21.792 -13.100 1.00 24.31 177 MET A C 1
ATOM 639 O O . MET A 1 83 ? -6.064 -20.679 -12.562 1.00 23.11 177 MET A O 1
ATOM 644 N N . LYS A 1 84 ? -6.222 -22.928 -12.418 1.00 25.95 178 LYS A N 1
ATOM 645 C CA . LYS A 1 84 ? -6.350 -22.933 -10.965 1.00 27.64 178 LYS A CA 1
ATOM 646 C C . LYS A 1 84 ? -5.145 -22.303 -10.299 1.00 26.09 178 LYS A C 1
ATOM 647 O O . LYS A 1 84 ? -5.295 -21.453 -9.423 1.00 26.48 178 LYS A O 1
ATOM 653 N N . GLN A 1 85 ? -3.942 -22.742 -10.686 1.00 24.93 179 GLN A N 1
ATOM 654 C CA . GLN A 1 85 ? -2.711 -22.280 -10.040 1.00 25.98 179 GLN A CA 1
ATOM 655 C C . GLN A 1 85 ? -2.441 -20.820 -10.337 1.00 25.13 179 GLN A C 1
ATOM 656 O O . GLN A 1 85 ? -1.891 -20.110 -9.493 1.00 25.14 179 GLN A O 1
ATOM 662 N N . THR A 1 86 ? -2.820 -20.386 -11.533 1.00 23.34 180 THR A N 1
ATOM 663 C CA . THR A 1 86 ? -2.683 -18.972 -11.903 1.00 23.26 180 THR A CA 1
ATOM 664 C C . THR A 1 86 ? -3.521 -18.112 -10.961 1.00 23.71 180 THR A C 1
ATOM 665 O O . THR A 1 86 ? -3.041 -17.111 -10.448 1.00 23.72 180 THR A O 1
ATOM 669 N N . ALA A 1 87 ? -4.767 -18.524 -10.725 1.00 23.93 181 ALA A N 1
ATOM 670 C CA . ALA A 1 87 ? -5.623 -17.844 -9.751 1.00 26.40 181 ALA A CA 1
ATOM 671 C C . ALA A 1 87 ? -4.992 -17.854 -8.356 1.00 26.47 181 ALA A C 1
ATOM 672 O O . ALA A 1 87 ? -5.010 -16.840 -7.665 1.00 27.37 181 ALA A O 1
ATOM 674 N N . ASP A 1 88 ? -4.445 -18.992 -7.944 1.00 28.07 182 ASP A N 1
ATOM 675 C CA . ASP A 1 88 ? -3.866 -19.091 -6.609 1.00 29.85 182 ASP A CA 1
ATOM 676 C C . ASP A 1 88 ? -2.711 -18.112 -6.443 1.00 28.77 182 ASP A C 1
ATOM 677 O O . ASP A 1 88 ? -2.587 -17.484 -5.388 1.00 31.16 182 ASP A O 1
ATOM 682 N N . ILE A 1 89 ? -1.881 -17.992 -7.486 1.00 27.12 183 ILE A N 1
ATOM 683 C CA . ILE A 1 89 ? -0.695 -17.138 -7.467 1.00 27.10 183 ILE A CA 1
ATOM 684 C C . ILE A 1 89 ? -1.075 -15.662 -7.397 1.00 26.02 183 ILE A C 1
ATOM 685 O O . ILE A 1 89 ? -0.509 -14.906 -6.599 1.00 26.82 183 ILE A O 1
ATOM 690 N N . LEU A 1 90 ? -2.051 -15.268 -8.209 1.00 24.41 184 LEU A N 1
ATOM 691 C CA . LEU A 1 90 ? -2.368 -13.861 -8.377 1.00 25.16 184 LEU A CA 1
ATOM 692 C C . LEU A 1 90 ? -3.440 -13.324 -7.414 1.00 26.32 184 LEU A C 1
ATOM 693 O O . LEU A 1 90 ? -3.462 -12.124 -7.165 1.00 26.84 184 LEU A O 1
ATOM 698 N N . MET A 1 91 ? -4.286 -14.191 -6.860 1.00 27.39 185 MET A N 1
ATOM 699 C CA . MET A 1 91 ? -5.362 -13.719 -5.954 1.00 29.51 185 MET A CA 1
ATOM 700 C C . MET A 1 91 ? -4.843 -12.834 -4.804 1.00 29.58 185 MET A C 1
ATOM 701 O O . MET A 1 91 ? -5.377 -11.749 -4.575 1.00 28.25 185 MET A O 1
ATOM 706 N N . PRO A 1 92 ? -3.777 -13.268 -4.106 1.00 31.00 186 PRO A N 1
ATOM 707 C CA . PRO A 1 92 ? -3.261 -12.465 -2.999 1.00 32.54 186 PRO A CA 1
ATOM 708 C C . PRO A 1 92 ? -2.803 -11.069 -3.393 1.00 31.18 186 PRO A C 1
ATOM 709 O O . PRO A 1 92 ? -2.775 -10.202 -2.544 1.00 33.51 186 PRO A O 1
ATOM 713 N N . VAL A 1 93 ? -2.450 -10.854 -4.660 1.00 28.75 187 VAL A N 1
ATOM 714 C CA . VAL A 1 93 ? -1.947 -9.559 -5.094 1.00 27.75 187 VAL A CA 1
ATOM 715 C C . VAL A 1 93 ? -2.819 -8.890 -6.149 1.00 26.63 187 VAL A C 1
ATOM 716 O O . VAL A 1 93 ? -2.373 -7.925 -6.773 1.00 27.98 187 VAL A O 1
ATOM 720 N N . LYS A 1 94 ? -4.054 -9.377 -6.331 1.00 26.19 188 LYS A N 1
ATOM 721 C CA . LYS A 1 94 ? -4.906 -8.882 -7.414 1.00 26.60 188 LYS A CA 1
ATOM 722 C C . LYS A 1 94 ? -5.105 -7.378 -7.302 1.00 27.60 188 LYS A C 1
ATOM 723 O O . LYS A 1 94 ? -5.158 -6.672 -8.319 1.00 28.04 188 LYS A O 1
ATOM 729 N N . HIS A 1 95 ? -5.211 -6.888 -6.062 1.00 28.13 189 HIS A N 1
ATOM 730 C CA . HIS A 1 95 ? -5.434 -5.461 -5.809 1.00 29.86 189 HIS A CA 1
ATOM 731 C C . HIS A 1 95 ? -4.234 -4.614 -6.219 1.00 28.44 189 HIS A C 1
ATOM 732 O O . HIS A 1 95 ? -4.376 -3.407 -6.418 1.00 32.89 189 HIS A O 1
ATOM 739 N N . LEU A 1 96 ? -3.064 -5.231 -6.370 1.00 27.31 190 LEU A N 1
ATOM 740 C CA . LEU A 1 96 ? -1.842 -4.515 -6.740 1.00 27.31 190 LEU A CA 1
ATOM 741 C C . LEU A 1 96 ? -1.589 -4.507 -8.249 1.00 25.73 190 LEU A C 1
ATOM 742 O O . LEU A 1 96 ? -0.754 -3.760 -8.722 1.00 26.34 190 LEU A O 1
ATOM 747 N N . LEU A 1 97 ? -2.306 -5.338 -8.999 1.00 23.38 191 LEU A N 1
ATOM 748 C CA . LEU A 1 97 ? -2.211 -5.331 -10.456 1.00 22.52 191 LEU A CA 1
ATOM 749 C C . LEU A 1 97 ? -2.705 -4.009 -10.970 1.00 21.91 191 LEU A C 1
ATOM 750 O O . LEU A 1 97 ? -3.562 -3.396 -10.319 1.00 23.17 191 LEU A O 1
ATOM 755 N N . PRO A 1 98 ? -2.210 -3.576 -12.150 1.00 21.31 192 PRO A N 1
ATOM 756 C CA . PRO A 1 98 ? -2.850 -2.438 -12.793 1.00 20.26 192 PRO A CA 1
ATOM 757 C C . PRO A 1 98 ? -4.283 -2.772 -13.177 1.00 18.89 192 PRO A C 1
ATOM 758 O O . PRO A 1 98 ? -4.594 -3.918 -13.513 1.00 17.31 192 PRO A O 1
ATOM 762 N N . ASP A 1 99 ? -5.184 -1.796 -13.086 1.00 19.38 193 ASP A N 1
ATOM 763 C CA . ASP A 1 99 ? -6.530 -2.021 -13.587 1.00 18.96 193 ASP A CA 1
ATOM 764 C C . ASP A 1 99 ? -6.467 -2.482 -15.050 1.00 18.24 193 ASP A C 1
ATOM 765 O O . ASP A 1 99 ? -5.700 -1.952 -15.848 1.00 18.74 193 ASP A O 1
ATOM 770 N N . ASN A 1 100 ? -7.249 -3.504 -15.368 1.00 17.20 194 ASN A N 1
ATOM 771 C CA . ASN A 1 100 ? -7.368 -4.056 -16.699 1.00 16.63 194 ASN A CA 1
ATOM 772 C C . ASN A 1 100 ? -6.122 -4.855 -17.187 1.00 15.27 194 ASN A C 1
ATOM 773 O O . ASN A 1 100 ? -5.974 -5.072 -18.367 1.00 14.81 194 ASN A O 1
ATOM 778 N N . PHE A 1 101 ? -5.348 -5.337 -16.239 1.00 15.86 195 PHE A N 1
ATOM 779 C CA . PHE A 1 101 ? -4.219 -6.266 -16.475 1.00 16.22 195 PHE A CA 1
ATOM 780 C C . PHE A 1 101 ? -4.732 -7.461 -17.295 1.00 16.21 195 PHE A C 1
ATOM 781 O O . PHE A 1 101 ? -5.705 -8.098 -16.909 1.00 17.41 195 PHE A O 1
ATOM 789 N N . HIS A 1 102 ? -4.091 -7.744 -18.420 1.00 15.87 196 HIS A N 1
ATOM 790 C CA . HIS A 1 102 ? -4.456 -8.838 -19.299 1.00 16.18 196 HIS A CA 1
ATOM 791 C C . HIS A 1 102 ? -3.684 -10.094 -18.925 1.00 16.59 196 HIS A C 1
ATOM 792 O O . HIS A 1 102 ? -2.499 -10.048 -18.563 1.00 17.07 196 HIS A O 1
ATOM 799 N N . ILE A 1 103 ? -4.355 -11.225 -19.035 1.00 16.13 197 ILE A N 1
ATOM 800 C CA . ILE A 1 103 ? -3.741 -12.520 -18.708 1.00 16.29 197 ILE A CA 1
ATOM 801 C C . ILE A 1 103 ? -3.963 -13.475 -19.882 1.00 15.23 197 ILE A C 1
ATOM 802 O O . ILE A 1 103 ? -5.092 -13.800 -20.196 1.00 15.88 197 ILE A O 1
ATOM 807 N N . GLY A 1 104 ? -2.896 -13.910 -20.518 1.00 16.18 198 GLY A N 1
ATOM 808 C CA . GLY A 1 104 ? -2.983 -14.769 -21.689 1.00 17.35 198 GLY A CA 1
ATOM 809 C C . GLY A 1 104 ? -2.773 -16.215 -21.257 1.00 18.27 198 GLY A C 1
ATOM 810 O O . GLY A 1 104 ? -1.784 -16.528 -20.589 1.00 18.84 198 GLY A O 1
ATOM 811 N N . ILE A 1 105 ? -3.716 -17.069 -21.642 1.00 18.19 199 ILE A N 1
ATOM 812 C CA . ILE A 1 105 ? -3.684 -18.533 -21.368 1.00 21.09 199 ILE A CA 1
ATOM 813 C C . ILE A 1 105 ? -3.718 -19.249 -22.736 1.00 19.61 199 ILE A C 1
ATOM 814 O O . ILE A 1 105 ? -4.602 -18.956 -23.543 1.00 18.14 199 ILE A O 1
ATOM 819 N N . ASN A 1 106 ? -2.790 -20.178 -23.007 1.00 17.93 200 ASN A N 1
ATOM 820 C CA . ASN A 1 106 ? -2.836 -20.979 -24.251 1.00 18.44 200 ASN A CA 1
ATOM 821 C C . ASN A 1 106 ? -3.900 -22.080 -24.159 1.00 18.75 200 ASN A C 1
ATOM 822 O O . ASN A 1 106 ? -3.927 -22.812 -23.187 1.00 19.30 200 ASN A O 1
ATOM 827 N N . VAL A 1 107 ? -4.760 -22.151 -25.178 1.00 18.67 201 VAL A N 1
ATOM 828 C CA . VAL A 1 107 ? -5.917 -23.056 -25.195 1.00 19.81 201 VAL A CA 1
ATOM 829 C C . VAL A 1 107 ? -5.826 -23.905 -26.433 1.00 19.28 201 VAL A C 1
ATOM 830 O O . VAL A 1 107 ? -5.885 -23.369 -27.551 1.00 19.89 201 VAL A O 1
ATOM 834 N N . SER A 1 108 ? -5.706 -25.230 -26.252 1.00 20.32 202 SER A N 1
ATOM 835 C CA . SER A 1 108 ? -5.731 -26.160 -27.362 1.00 20.25 202 SER A CA 1
ATOM 836 C C . SER A 1 108 ? -7.167 -26.496 -27.777 1.00 20.73 202 SER A C 1
ATOM 837 O O . SER A 1 108 ? -8.118 -26.256 -27.043 1.00 19.76 202 SER A O 1
ATOM 840 N N . ALA A 1 109 ? -7.308 -27.058 -28.958 1.00 20.33 203 ALA A N 1
ATOM 841 C CA . ALA A 1 109 ? -8.647 -27.388 -29.469 1.00 22.69 203 ALA A CA 1
ATOM 842 C C . ALA A 1 109 ? -9.381 -28.309 -28.523 1.00 23.39 203 ALA A C 1
ATOM 843 O O . ALA A 1 109 ? -10.582 -28.151 -28.299 1.00 23.59 203 ALA A O 1
ATOM 84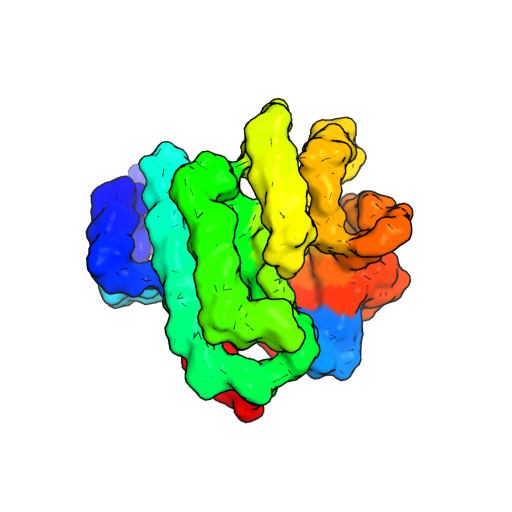5 N N . GLY A 1 110 ? -8.669 -29.278 -27.954 1.00 23.81 204 GLY A N 1
ATOM 846 C CA . GLY A 1 110 ? -9.277 -30.182 -27.002 1.00 23.98 204 GLY A CA 1
ATOM 847 C C . GLY A 1 110 ? -9.792 -29.529 -25.726 1.00 23.41 204 GLY A C 1
ATOM 848 O O . GLY A 1 110 ? -10.850 -29.905 -25.229 1.00 23.05 204 GLY A O 1
ATOM 849 N N . CYS A 1 111 ? -9.047 -28.559 -25.193 1.00 21.58 205 CYS A N 1
ATOM 850 C CA . CYS A 1 111 ? -9.462 -27.815 -24.012 1.00 21.81 205 CYS A CA 1
ATOM 851 C C . CYS A 1 111 ? -10.730 -27.000 -24.350 1.00 19.73 205 CYS A C 1
ATOM 852 O O . CYS A 1 111 ? -11.700 -26.956 -23.580 1.00 21.87 205 CYS A O 1
ATOM 855 N N . PHE A 1 112 ? -10.686 -26.351 -25.508 1.00 19.15 206 PHE A N 1
ATOM 856 C CA . PHE A 1 112 ? -11.738 -25.406 -25.942 1.00 19.47 206 PHE A CA 1
ATOM 857 C C . PHE A 1 112 ? -13.064 -26.133 -26.042 1.00 20.82 206 PHE A C 1
ATOM 858 O O . PHE A 1 112 ? -14.129 -25.571 -25.652 1.00 20.25 206 PHE A O 1
ATOM 866 N N . LEU A 1 113 ? -12.987 -27.361 -26.553 1.00 21.71 207 LEU A N 1
ATOM 867 C CA . LEU A 1 113 ? -14.190 -28.176 -26.833 1.00 22.84 207 LEU A CA 1
ATOM 868 C C . LEU A 1 113 ? -14.676 -28.989 -25.653 1.00 23.68 207 LEU A C 1
ATOM 869 O O . LEU A 1 113 ? -15.783 -29.554 -25.725 1.00 24.95 207 LEU A O 1
ATOM 874 N N . ALA A 1 114 ? -13.905 -29.047 -24.575 1.00 23.46 208 ALA A N 1
ATOM 875 C CA . ALA A 1 114 ? -14.203 -29.927 -23.438 1.00 23.88 208 ALA A CA 1
ATOM 876 C C . ALA A 1 114 ? -15.349 -29.372 -22.628 1.00 23.39 208 ALA A C 1
ATOM 877 O O . ALA A 1 114 ? -15.511 -28.165 -22.496 1.00 23.14 208 ALA A O 1
ATOM 879 N N . ALA A 1 115 ? -16.171 -30.267 -22.090 1.00 24.69 209 ALA A N 1
ATOM 880 C CA . ALA A 1 115 ? -17.221 -29.845 -21.184 1.00 26.42 209 ALA A CA 1
ATOM 881 C C . ALA A 1 115 ? -16.634 -29.035 -20.032 1.00 25.50 209 ALA A C 1
ATOM 882 O O . ALA A 1 115 ? -15.610 -29.423 -19.449 1.00 27.89 209 ALA A O 1
ATOM 884 N N . GLY A 1 116 ? -17.277 -27.918 -19.726 1.00 26.13 210 GLY A N 1
ATOM 885 C CA . GLY A 1 116 ? -16.889 -27.105 -18.582 1.00 27.05 210 GLY A CA 1
ATOM 886 C C . GLY A 1 116 ? -15.840 -26.052 -18.851 1.00 24.76 210 GLY A C 1
ATOM 887 O O . GLY A 1 116 ? -15.480 -25.326 -17.946 1.00 26.46 210 GLY A O 1
ATOM 888 N N . PHE A 1 117 ? -15.339 -25.976 -20.081 1.00 23.66 211 PHE A N 1
ATOM 889 C CA . PHE A 1 117 ? -14.259 -25.017 -20.385 1.00 22.66 211 PHE A CA 1
ATOM 890 C C . PHE A 1 117 ? -14.640 -23.580 -20.043 1.00 21.92 211 PHE A C 1
ATOM 891 O O . PHE A 1 117 ? -13.940 -22.907 -19.288 1.00 21.95 211 PHE A O 1
ATOM 899 N N . GLU A 1 118 ? -15.767 -23.109 -20.552 1.00 22.26 212 GLU A N 1
ATOM 900 C CA . GLU A 1 118 ? -16.180 -21.743 -20.261 1.00 22.71 212 GLU A CA 1
ATOM 901 C C . GLU A 1 118 ? -16.305 -21.524 -18.739 1.00 22.65 212 GLU A C 1
ATOM 902 O O . GLU A 1 118 ? -15.922 -20.487 -18.202 1.00 22.10 212 GLU A O 1
ATOM 908 N N . LYS A 1 119 ? -16.862 -22.508 -18.039 1.00 24.14 213 LYS A N 1
ATOM 909 C CA . LYS A 1 119 ? -16.993 -22.407 -16.593 1.00 25.44 213 LYS A CA 1
ATOM 910 C C . LYS A 1 119 ? -15.646 -22.216 -15.899 1.00 24.74 213 LYS A C 1
ATOM 911 O O . LYS A 1 119 ? -15.540 -21.419 -14.966 1.00 25.05 213 LYS A O 1
ATOM 917 N N A GLU A 1 120 ? -14.612 -22.922 -16.353 0.50 24.51 214 GLU A N 1
ATOM 918 N N B GLU A 1 120 ? -14.629 -22.932 -16.357 0.50 24.47 214 GLU A N 1
ATOM 919 C CA A GLU A 1 120 ? -13.290 -22.795 -15.733 0.50 24.91 214 GLU A CA 1
ATOM 920 C CA B GLU A 1 120 ? -13.291 -22.813 -15.795 0.50 24.83 214 GLU A CA 1
ATOM 921 C C A GLU A 1 120 ? -12.664 -21.419 -16.032 0.50 23.29 214 GLU A C 1
ATOM 922 C C B GLU A 1 120 ? -12.719 -21.408 -16.020 0.50 23.22 214 GLU A C 1
ATOM 923 O O A GLU A 1 120 ? -12.040 -20.825 -15.166 0.50 22.48 214 GLU A O 1
ATOM 924 O O B GLU A 1 120 ? -12.180 -20.797 -15.109 0.50 22.06 214 GLU A O 1
ATOM 935 N N . CYS A 1 121 ? -12.907 -20.898 -17.231 1.00 22.59 215 CYS A N 1
ATOM 936 C CA . CYS A 1 121 ? -12.496 -19.515 -17.595 1.00 21.71 215 CYS A CA 1
ATOM 937 C C . CYS A 1 121 ? -13.181 -18.472 -16.718 1.00 22.20 215 CYS A C 1
ATOM 938 O O . CYS A 1 121 ? -12.564 -17.566 -16.181 1.00 22.68 215 CYS A O 1
ATOM 941 N N . LEU A 1 122 ? -14.486 -18.599 -16.564 1.00 23.30 216 LEU A N 1
ATOM 942 C CA . LEU A 1 122 ? -15.226 -17.648 -15.735 1.00 24.09 216 LEU A CA 1
ATOM 943 C C . LEU A 1 122 ? -14.846 -17.739 -14.257 1.00 24.51 216 LEU A C 1
ATOM 944 O O . LEU A 1 122 ? -14.874 -16.747 -13.548 1.00 25.51 216 LEU A O 1
ATOM 949 N N . ASN A 1 123 ? -14.456 -18.926 -13.801 1.00 24.98 217 ASN A N 1
ATOM 950 C CA . ASN A 1 123 ? -14.002 -19.100 -12.427 1.00 26.96 217 ASN A CA 1
ATOM 951 C C . ASN A 1 123 ? -12.697 -18.354 -12.179 1.00 25.30 217 ASN A C 1
ATOM 952 O O . ASN A 1 123 ? -12.544 -17.686 -11.176 1.00 25.45 217 ASN A O 1
ATOM 957 N N . LEU A 1 124 ? -11.768 -18.450 -13.121 1.00 25.17 218 LEU A N 1
ATOM 958 C CA . LEU A 1 124 ? -10.517 -17.700 -13.037 1.00 24.08 218 LEU A CA 1
ATOM 959 C C . LEU A 1 124 ? -10.811 -16.201 -12.994 1.00 23.70 218 LEU A C 1
ATOM 960 O O . LEU A 1 124 ? -10.298 -15.491 -12.144 1.00 23.07 218 LEU A O 1
ATOM 965 N N . VAL A 1 125 ? -11.659 -15.733 -13.909 1.00 24.45 219 VAL A N 1
ATOM 966 C CA . VAL A 1 125 ? -11.983 -14.296 -13.965 1.00 24.56 219 VAL A CA 1
ATOM 967 C C . VAL A 1 125 ? -12.633 -13.815 -12.664 1.00 25.56 219 VAL A C 1
ATOM 968 O O . VAL A 1 125 ? -12.225 -12.797 -12.085 1.00 25.48 219 VAL A O 1
ATOM 972 N N . ASN A 1 126 ? -13.614 -14.565 -12.181 1.00 26.36 220 ASN A N 1
ATOM 973 C CA . ASN A 1 126 ? -14.306 -14.174 -10.953 1.00 28.76 220 ASN A CA 1
ATOM 974 C C . ASN A 1 126 ? -13.389 -14.148 -9.735 1.00 29.15 220 ASN A C 1
ATOM 975 O O . ASN A 1 126 ? -13.516 -13.270 -8.882 1.00 32.13 220 ASN A O 1
ATOM 980 N N . LYS A 1 127 ? -12.432 -15.069 -9.678 1.00 27.78 221 LYS A N 1
ATOM 981 C CA . LYS A 1 127 ? -11.464 -15.104 -8.592 1.00 28.53 221 LYS A CA 1
ATOM 982 C C . LYS A 1 127 ? -10.547 -13.884 -8.589 1.00 28.20 221 LYS A C 1
ATOM 983 O O . LYS A 1 127 ? -10.164 -13.389 -7.528 1.00 28.07 221 LYS A O 1
ATOM 989 N N . LEU A 1 128 ? -10.212 -13.378 -9.771 1.00 25.88 222 LEU A N 1
ATOM 990 C CA . LEU A 1 128 ? -9.272 -12.260 -9.861 1.00 26.02 222 LEU A CA 1
ATOM 991 C C . LEU A 1 128 ? -9.977 -10.921 -10.017 1.00 25.80 222 LEU A C 1
ATOM 992 O O . LEU A 1 128 ? -9.335 -9.895 -9.872 1.00 28.77 222 LEU A O 1
ATOM 997 N N . GLY A 1 129 ? -11.274 -10.950 -10.313 1.00 26.60 223 GLY A N 1
ATOM 998 C CA . GLY A 1 129 ? -12.100 -9.745 -10.478 1.00 27.91 223 GLY A CA 1
ATOM 999 C C . GLY A 1 129 ? -12.480 -9.492 -11.925 1.00 28.64 223 GLY A C 1
ATOM 1000 O O . GLY A 1 129 ? -11.625 -9.092 -12.742 1.00 28.33 223 GLY A O 1
ATOM 1001 N N . ASN A 1 130 ? -13.752 -9.712 -12.266 1.00 28.65 224 ASN A N 1
ATOM 1002 C CA . ASN A 1 130 ? -14.290 -9.415 -13.604 1.00 30.79 224 ASN A CA 1
ATOM 1003 C C . ASN A 1 130 ? -14.112 -7.953 -14.079 1.00 30.13 224 ASN A C 1
ATOM 1004 O O . ASN A 1 130 ? -14.009 -7.684 -15.281 1.00 31.03 224 ASN A O 1
ATOM 1009 N N A ASP A 1 131 ? -14.077 -7.025 -13.128 0.50 28.93 225 ASP A N 1
ATOM 1010 N N B ASP A 1 131 ? -14.073 -7.010 -13.150 0.50 30.33 225 ASP A N 1
ATOM 1011 C CA A ASP A 1 131 ? -13.852 -5.605 -13.433 0.50 29.44 225 ASP A CA 1
ATOM 1012 C CA B ASP A 1 131 ? -13.848 -5.608 -13.523 0.50 31.74 225 ASP A CA 1
ATOM 1013 C C A ASP A 1 131 ? -12.423 -5.183 -13.093 0.50 27.16 225 ASP A C 1
ATOM 1014 C C B ASP A 1 131 ? -12.353 -5.243 -13.486 0.50 29.56 225 ASP A C 1
ATOM 1015 O O A ASP A 1 131 ? -12.163 -3.989 -12.864 0.50 25.49 225 ASP A O 1
ATOM 1016 O O B ASP A 1 131 ? -11.967 -4.170 -13.939 0.50 33.91 225 ASP A O 1
ATOM 1025 N N . LYS A 1 132 ? -11.514 -6.151 -13.002 1.00 26.36 226 LYS A N 1
ATOM 1026 C CA . LYS A 1 132 ? -10.143 -5.848 -12.657 1.00 23.80 226 LYS A CA 1
ATOM 1027 C C . LYS A 1 132 ? -9.191 -6.359 -13.719 1.00 23.14 226 LYS A C 1
ATOM 1028 O O . LYS A 1 132 ? -8.254 -5.662 -14.087 1.00 22.67 226 LYS A O 1
ATOM 1034 N N . ILE A 1 133 ? -9.387 -7.596 -14.158 1.00 22.21 227 ILE A N 1
ATOM 1035 C CA . ILE A 1 133 ? -8.477 -8.198 -15.155 1.00 20.83 227 ILE A CA 1
ATOM 1036 C C . ILE A 1 133 ? -9.202 -8.495 -16.464 1.00 20.46 227 ILE A C 1
ATOM 1037 O O . ILE A 1 133 ? -10.427 -8.374 -16.564 1.00 20.97 227 ILE A O 1
ATOM 1042 N N . LYS A 1 134 ? -8.445 -8.828 -17.496 1.00 18.30 228 LYS A N 1
ATOM 1043 C CA . LYS A 1 134 ? -8.995 -9.272 -18.740 1.00 18.26 228 LYS A CA 1
ATOM 1044 C C . LYS A 1 134 ? -8.340 -10.592 -19.162 1.00 17.35 228 LYS A C 1
ATOM 1045 O O . LYS A 1 134 ? -7.126 -10.644 -19.387 1.00 17.00 228 LYS A O 1
ATOM 1051 N N . LEU A 1 135 ? -9.145 -11.642 -19.287 1.00 16.54 229 LEU A N 1
ATOM 1052 C CA . LEU A 1 135 ? -8.640 -12.919 -19.759 1.00 16.40 229 LEU A CA 1
ATOM 1053 C C . LEU A 1 135 ? -8.555 -12.963 -21.280 1.00 16.48 229 LEU A C 1
ATOM 1054 O O . LEU A 1 135 ? -9.480 -12.565 -21.994 1.00 17.73 229 LEU A O 1
ATOM 1059 N N . VAL A 1 136 ? -7.406 -13.442 -21.771 1.00 15.15 230 VAL A N 1
ATOM 1060 C CA . VAL A 1 136 ? -7.152 -13.610 -23.204 1.00 14.90 230 VAL A CA 1
ATOM 1061 C C . VAL A 1 136 ? -6.831 -15.071 -23.523 1.00 15.87 230 VAL A C 1
ATOM 1062 O O . VAL A 1 136 ? -5.797 -15.620 -23.101 1.00 15.71 230 VAL A O 1
ATOM 1066 N N . LEU A 1 137 ? -7.714 -15.721 -24.244 1.00 16.18 231 LEU A N 1
ATOM 1067 C CA . LEU A 1 137 ? -7.496 -17.106 -24.602 1.00 16.44 231 LEU A CA 1
ATOM 1068 C C . LEU A 1 137 ? -6.777 -17.152 -25.920 1.00 16.94 231 LEU A C 1
ATOM 1069 O O . LEU A 1 137 ? -7.235 -16.589 -26.926 1.00 17.09 231 LEU A O 1
ATOM 1074 N N . GLU A 1 138 ? -5.599 -17.778 -25.916 1.00 16.37 232 GLU A N 1
ATOM 1075 C CA . GLU A 1 138 ? -4.744 -17.802 -27.058 1.00 18.03 232 GLU A CA 1
ATOM 1076 C C . GLU A 1 138 ? -4.884 -19.079 -27.825 1.00 19.55 232 GLU A C 1
ATOM 1077 O O . GLU A 1 138 ? -4.542 -20.152 -27.310 1.00 18.49 232 GLU A O 1
ATOM 1083 N N . LEU A 1 139 ? -5.348 -18.954 -29.058 1.00 19.46 233 LEU A N 1
ATOM 1084 C CA . LEU A 1 139 ? -5.513 -20.059 -29.965 1.00 21.20 233 LEU A CA 1
ATOM 1085 C C . LEU A 1 139 ? -4.357 -20.137 -30.924 1.00 23.92 233 LEU A C 1
ATOM 1086 O O . LEU A 1 139 ? -3.654 -19.160 -31.161 1.00 23.71 233 LEU A O 1
ATOM 1091 N N . THR A 1 140 ? -4.176 -21.310 -31.512 1.00 26.68 234 THR A N 1
ATOM 1092 C CA . THR A 1 140 ? -3.067 -21.469 -32.428 1.00 31.56 234 THR A CA 1
ATOM 1093 C C . THR A 1 140 ? -3.529 -22.151 -33.704 1.00 33.69 234 THR A C 1
ATOM 1094 O O . THR A 1 140 ? -4.401 -23.022 -33.677 1.00 35.88 234 THR A O 1
ATOM 1098 N N . GLU A 1 141 ? -2.995 -21.695 -34.837 1.00 35.73 235 GLU A N 1
ATOM 1099 C CA . GLU A 1 141 ? -3.214 -22.371 -36.111 1.00 39.66 235 GLU A CA 1
ATOM 1100 C C . GLU A 1 141 ? -2.576 -23.755 -36.133 1.00 42.63 235 GLU A C 1
ATOM 1101 O O . GLU A 1 141 ? -3.023 -24.616 -36.884 1.00 48.36 235 GLU A O 1
ATOM 1107 N N . ARG A 1 142 ? -1.530 -23.944 -35.323 1.00 47.57 236 ARG A N 1
ATOM 1108 C CA . ARG A 1 142 ? -0.793 -25.218 -35.241 1.00 55.55 236 ARG A CA 1
ATOM 1109 C C . ARG A 1 142 ? -1.746 -26.403 -35.252 1.00 55.42 236 ARG A C 1
ATOM 1110 O O . ARG A 1 142 ? -1.561 -27.332 -36.041 1.00 60.96 236 ARG A O 1
ATOM 1118 N N . ASN A 1 143 ? -2.775 -26.369 -34.409 1.00 51.76 237 ASN A N 1
ATOM 1119 C CA . ASN A 1 143 ? -3.729 -27.478 -34.370 1.00 51.86 237 ASN A CA 1
ATOM 1120 C C . ASN A 1 143 ? -5.147 -26.951 -34.180 1.00 45.67 237 ASN A C 1
ATOM 1121 O O . ASN A 1 143 ? -5.604 -26.773 -33.055 1.00 42.37 237 ASN A O 1
ATOM 1126 N N . PRO A 1 144 ? -5.837 -26.689 -35.297 1.00 39.92 238 PRO A N 1
ATOM 1127 C CA . PRO A 1 144 ? -6.987 -25.794 -35.186 1.00 34.91 238 PRO A CA 1
ATOM 1128 C C . PRO A 1 144 ? -8.267 -26.475 -34.690 1.00 31.93 238 PRO A C 1
ATOM 1129 O O . PRO A 1 144 ? -8.467 -27.674 -34.867 1.00 32.46 238 PRO A O 1
ATOM 1133 N N . ILE A 1 145 ? -9.119 -25.674 -34.080 1.00 26.90 239 ILE A N 1
ATOM 1134 C CA . ILE A 1 145 ? -10.480 -26.084 -33.736 1.00 25.41 239 ILE A CA 1
ATOM 1135 C C . ILE A 1 145 ? -11.249 -26.311 -35.037 1.00 26.57 239 ILE A C 1
ATOM 1136 O O . ILE A 1 145 ? -11.309 -25.415 -35.862 1.00 24.76 239 ILE A O 1
ATOM 1141 N N . PRO A 1 146 ? -11.851 -27.507 -35.234 1.00 27.37 240 PRO A N 1
ATOM 1142 C CA . PRO A 1 146 ? -12.680 -27.667 -36.431 1.00 28.30 240 PRO A CA 1
ATOM 1143 C C . PRO A 1 146 ? -13.836 -26.657 -36.449 1.00 27.42 240 PRO A C 1
ATOM 1144 O O . PRO A 1 146 ? -14.461 -26.382 -35.408 1.00 27.80 240 PRO A O 1
ATOM 1148 N N . VAL A 1 147 ? -14.101 -26.066 -37.604 1.00 25.89 241 VAL A N 1
ATOM 1149 C CA . VAL A 1 147 ? -15.197 -25.099 -37.706 1.00 25.81 241 VAL A CA 1
ATOM 1150 C C . VAL A 1 147 ? -16.547 -25.826 -37.741 1.00 25.63 241 VAL A C 1
ATOM 1151 O O . VAL A 1 147 ? -16.832 -26.570 -38.668 1.00 26.15 241 VAL A O 1
ATOM 1155 N N . THR A 1 148 ? -17.341 -25.597 -36.697 1.00 23.47 242 THR A N 1
ATOM 1156 C CA . THR A 1 148 ? -18.675 -26.182 -36.557 1.00 23.13 242 THR A CA 1
ATOM 1157 C C . THR A 1 148 ? -19.505 -25.133 -35.844 1.00 22.41 242 THR A C 1
ATOM 1158 O O . THR A 1 148 ? -18.958 -24.284 -35.136 1.00 22.21 242 THR A O 1
ATOM 1162 N N . PRO A 1 149 ? -20.834 -25.192 -36.003 1.00 22.69 243 PRO A N 1
ATOM 1163 C CA . PRO A 1 149 ? -21.662 -24.249 -35.264 1.00 21.93 243 PRO A CA 1
ATOM 1164 C C . PRO A 1 149 ? -21.502 -24.366 -33.756 1.00 21.59 243 PRO A C 1
ATOM 1165 O O . PRO A 1 149 ? -21.562 -23.332 -33.068 1.00 20.78 243 PRO A O 1
ATOM 1169 N N . GLU A 1 150 ? -21.292 -25.584 -33.249 1.00 22.18 244 GLU A N 1
ATOM 1170 C CA . GLU A 1 150 ? -21.082 -25.813 -31.825 1.00 23.65 244 GLU A CA 1
ATOM 1171 C C . GLU A 1 150 ? -19.845 -25.071 -31.326 1.00 21.62 244 GLU A C 1
ATOM 1172 O O . GLU A 1 150 ? -19.840 -24.482 -30.247 1.00 20.69 244 GLU A O 1
ATOM 1178 N N . ALA A 1 151 ? -18.769 -25.166 -32.095 1.00 21.40 245 ALA A N 1
ATOM 1179 C CA . ALA A 1 151 ? -17.527 -24.500 -31.740 1.00 19.79 245 ALA A CA 1
ATOM 1180 C C . ALA A 1 151 ? -17.673 -22.982 -31.818 1.00 18.27 245 ALA A C 1
ATOM 1181 O O . ALA A 1 151 ? -17.225 -22.269 -30.920 1.00 19.00 245 ALA A O 1
ATOM 1183 N N . ARG A 1 152 ? -18.326 -22.478 -32.848 1.00 19.75 246 ARG A N 1
ATOM 1184 C CA . ARG A 1 152 ? -18.597 -21.047 -32.918 1.00 19.66 246 ARG A CA 1
ATOM 1185 C C . ARG A 1 152 ? -19.482 -20.540 -31.765 1.00 19.15 246 ARG A C 1
ATOM 1186 O O . ARG A 1 152 ? -19.274 -19.442 -31.252 1.00 19.44 246 ARG A O 1
ATOM 1194 N N . ALA A 1 153 ? -20.446 -21.344 -31.331 1.00 18.19 247 ALA A N 1
ATOM 1195 C CA . ALA A 1 153 ? -21.257 -20.978 -30.180 1.00 18.13 247 ALA A CA 1
ATOM 1196 C C . ALA A 1 153 ? -20.410 -20.840 -28.902 1.00 17.80 247 ALA A C 1
ATOM 1197 O O . ALA A 1 153 ? -20.637 -19.930 -28.111 1.00 18.01 247 ALA A O 1
ATOM 1199 N N . ILE A 1 154 ? -19.456 -21.748 -28.707 1.00 17.87 248 ILE A N 1
ATOM 1200 C CA . ILE A 1 154 ? -18.536 -21.669 -27.558 1.00 17.97 248 ILE A CA 1
ATOM 1201 C C . ILE A 1 154 ? -17.739 -20.353 -27.611 1.00 17.20 248 ILE A C 1
ATOM 1202 O O . ILE A 1 154 ? -17.673 -19.608 -26.633 1.00 16.51 248 ILE A O 1
ATOM 1207 N N . PHE A 1 155 ? -17.164 -20.091 -28.778 1.00 17.22 249 PHE A N 1
ATOM 1208 C CA . PHE A 1 155 ? -16.349 -18.891 -29.016 1.00 16.52 249 PHE A CA 1
ATOM 1209 C C . PHE A 1 155 ? -17.162 -17.623 -28.744 1.00 17.26 249 PHE A C 1
ATOM 1210 O O . PHE A 1 155 ? -16.726 -16.745 -28.020 1.00 17.00 249 PHE A O 1
ATOM 1218 N N . ASP A 1 156 ? -18.355 -17.590 -29.328 1.00 17.48 250 ASP A N 1
ATOM 1219 C CA . ASP A 1 156 ? -19.245 -16.408 -29.243 1.00 18.55 250 ASP A CA 1
ATOM 1220 C C . ASP A 1 156 ? -19.766 -16.215 -27.838 1.00 18.77 250 ASP A C 1
ATOM 1221 O O . ASP A 1 156 ? -19.859 -15.089 -27.377 1.00 19.58 250 ASP A O 1
ATOM 1226 N N . SER A 1 157 ? -20.032 -17.302 -27.131 1.00 19.17 251 SER A N 1
ATOM 1227 C CA . SER A 1 157 ? -20.457 -17.229 -25.712 1.00 19.83 251 SER A CA 1
ATOM 1228 C C . SER A 1 157 ? -19.364 -16.640 -24.830 1.00 19.06 251 SER A C 1
ATOM 1229 O O . SER A 1 157 ? -19.607 -15.746 -24.007 1.00 18.05 251 SER A O 1
ATOM 1232 N N . LEU A 1 158 ? -18.135 -17.111 -25.035 1.00 18.28 252 LEU A N 1
ATOM 1233 C CA . LEU A 1 158 ? -17.027 -16.549 -24.295 1.00 17.57 252 LEU A CA 1
ATOM 1234 C C . LEU A 1 158 ? -16.896 -15.045 -24.561 1.00 16.74 252 LEU A C 1
ATOM 1235 O O . LEU A 1 158 ? -16.682 -14.278 -23.628 1.00 16.92 252 LEU A O 1
ATOM 1240 N N . HIS A 1 159 ? -16.997 -14.658 -25.827 1.00 16.52 253 HIS A N 1
ATOM 1241 C CA . HIS A 1 159 ? -17.002 -13.256 -26.218 1.00 17.50 253 HIS A CA 1
ATOM 1242 C C . HIS A 1 159 ? -18.102 -12.463 -25.534 1.00 18.84 253 HIS A C 1
ATOM 1243 O O . HIS A 1 159 ? -17.861 -11.316 -25.131 1.00 19.54 253 HIS A O 1
ATOM 1250 N N . GLN A 1 160 ? -19.285 -13.072 -25.378 1.00 20.46 254 GLN A N 1
ATOM 1251 C CA . GLN A 1 160 ? -20.404 -12.426 -24.658 1.00 21.19 254 GLN A CA 1
ATOM 1252 C C . GLN A 1 160 ? -20.248 -12.424 -23.135 1.00 22.80 254 GLN A C 1
ATOM 1253 O O . GLN A 1 160 ? -21.047 -11.810 -22.451 1.00 24.09 254 GLN A O 1
ATOM 1259 N N . HIS A 1 161 ? -19.264 -13.147 -22.590 1.00 21.42 255 HIS A N 1
ATOM 1260 C CA . HIS A 1 161 ? -19.052 -13.209 -21.148 1.00 22.50 255 HIS A CA 1
ATOM 1261 C C . HIS A 1 161 ? -17.692 -12.620 -20.799 1.00 22.91 255 HIS A C 1
ATOM 1262 O O . HIS A 1 161 ? -17.032 -13.065 -19.849 1.00 22.81 255 HIS A O 1
ATOM 1269 N N . ASN A 1 162 ? -17.290 -11.629 -21.593 1.00 22.13 256 ASN A N 1
ATOM 1270 C CA . ASN A 1 162 ? -16.261 -10.675 -21.207 1.00 23.72 256 ASN A CA 1
ATOM 1271 C C . ASN A 1 162 ? -14.858 -11.264 -21.321 1.00 22.84 256 ASN A C 1
ATOM 1272 O O . ASN A 1 162 ? -13.933 -10.819 -20.640 1.00 24.92 256 ASN A O 1
ATOM 1277 N N . ILE A 1 163 ? -14.718 -12.273 -22.168 1.00 19.72 257 ILE A N 1
ATOM 1278 C CA . ILE A 1 163 ? -13.432 -12.913 -22.414 1.00 18.51 257 ILE A CA 1
ATOM 1279 C C . ILE A 1 163 ? -12.973 -12.605 -23.838 1.00 17.42 257 ILE A C 1
ATOM 1280 O O . ILE A 1 163 ? -13.792 -12.384 -24.739 1.00 18.56 257 ILE A O 1
ATOM 1285 N N . THR A 1 164 ? -11.661 -12.476 -24.045 1.00 16.39 258 THR A N 1
ATOM 1286 C CA . THR A 1 164 ? -11.111 -12.117 -25.358 1.00 15.85 258 THR A CA 1
ATOM 1287 C C . THR A 1 164 ? -10.250 -13.264 -25.883 1.00 15.43 258 THR A C 1
ATOM 1288 O O . THR A 1 164 ? -9.935 -14.184 -25.127 1.00 15.40 258 THR A O 1
ATOM 1292 N N . PHE A 1 165 ? -9.908 -13.219 -27.169 1.00 15.02 259 PHE A N 1
ATOM 1293 C CA . PHE A 1 165 ? -9.112 -14.231 -27.848 1.00 16.28 259 PHE A CA 1
ATOM 1294 C C . PHE A 1 165 ? -7.932 -13.630 -28.609 1.00 16.57 259 PHE A C 1
ATOM 1295 O O . PHE A 1 165 ? -8.024 -12.524 -29.154 1.00 17.23 259 PHE A O 1
ATOM 1303 N N . ALA A 1 166 ? -6.854 -14.391 -28.711 1.00 17.09 260 ALA A N 1
ATOM 1304 C CA . ALA A 1 166 ? -5.761 -14.091 -29.616 1.00 16.88 260 ALA A CA 1
ATOM 1305 C C . ALA A 1 166 ? -5.524 -15.284 -30.535 1.00 19.05 260 ALA A C 1
ATOM 1306 O O . ALA A 1 166 ? -5.849 -16.411 -30.146 1.00 18.65 260 ALA A O 1
ATOM 1308 N N . LEU A 1 167 ? -5.038 -15.036 -31.750 1.00 18.09 261 LEU A N 1
ATOM 1309 C CA . LEU A 1 167 ? -4.583 -16.105 -32.632 1.00 18.50 261 LEU A CA 1
ATOM 1310 C C . LEU A 1 167 ? -3.083 -15.986 -32.843 1.00 20.57 261 LEU A C 1
ATOM 1311 O O . LEU A 1 167 ? -2.612 -14.952 -33.333 1.00 19.63 261 LEU A O 1
ATOM 1316 N N . ASP A 1 168 ? -2.370 -17.065 -32.514 1.00 21.79 262 ASP A N 1
ATOM 1317 C CA . ASP A 1 168 ? -0.933 -17.195 -32.756 1.00 26.31 262 ASP A CA 1
ATOM 1318 C C . ASP A 1 168 ? -0.908 -17.597 -34.193 1.00 28.96 262 ASP A C 1
ATOM 1319 O O . ASP A 1 168 ? -1.219 -18.770 -34.574 1.00 26.05 262 ASP A O 1
ATOM 1324 N N . ASP A 1 169 ? -0.551 -16.611 -35.007 1.00 30.09 263 ASP A N 1
ATOM 1325 C CA . ASP A 1 169 ? -0.729 -16.679 -36.429 1.00 34.64 263 ASP A CA 1
ATOM 1326 C C . ASP A 1 169 ? 0.609 -16.882 -37.149 1.00 38.84 263 ASP A C 1
ATOM 1327 O O . ASP A 1 169 ? 1.626 -16.245 -36.801 1.00 42.42 263 ASP A O 1
ATOM 1332 N N . PHE A 1 170 ? 0.557 -17.756 -38.152 1.00 39.55 264 PHE A N 1
ATOM 1333 C CA . PHE A 1 170 ? 1.730 -18.152 -38.952 1.00 43.17 264 PHE A CA 1
ATOM 1334 C C . PHE A 1 170 ? 1.602 -17.841 -40.444 1.00 44.88 264 PHE A C 1
ATOM 1335 O O . PHE A 1 170 ? 2.619 -17.698 -41.134 1.00 45.09 264 PHE A O 1
ATOM 1343 N N . GLY A 1 171 ? 0.368 -17.784 -40.943 1.00 44.87 265 GLY A N 1
ATOM 1344 C CA . GLY A 1 171 ? 0.112 -17.629 -42.374 1.00 44.64 265 GLY A CA 1
ATOM 1345 C C . GLY A 1 171 ? -0.961 -16.605 -42.668 1.00 41.86 265 GLY A C 1
ATOM 1346 O O . GLY A 1 171 ? -1.645 -16.109 -41.762 1.00 38.11 265 GLY A O 1
ATOM 1347 N N . THR A 1 172 ? -1.086 -16.267 -43.943 1.00 38.84 266 THR A N 1
ATOM 1348 C CA . THR A 1 172 ? -2.151 -15.395 -44.412 1.00 37.40 266 THR A CA 1
ATOM 1349 C C . THR A 1 172 ? -2.805 -16.028 -45.623 1.00 34.93 266 THR A C 1
ATOM 1350 O O . THR A 1 172 ? -3.234 -15.331 -46.522 1.00 35.64 266 THR A O 1
ATOM 1354 N N . GLY A 1 173 ? -2.868 -17.351 -45.650 1.00 35.76 267 GLY A N 1
ATOM 1355 C CA . GLY A 1 173 ? -3.539 -18.048 -46.739 1.00 36.67 267 GLY A CA 1
ATOM 1356 C C . GLY A 1 173 ? -5.040 -18.155 -46.528 1.00 33.91 267 GLY A C 1
ATOM 1357 O O . GLY A 1 173 ? -5.579 -17.702 -45.505 1.00 30.22 267 GLY A O 1
ATOM 1358 N N . TYR A 1 174 ? -5.709 -18.765 -47.499 1.00 33.33 268 TYR A N 1
ATOM 1359 C CA . TYR A 1 174 ? -7.161 -18.911 -47.486 1.00 35.09 268 TYR A CA 1
ATOM 1360 C C . TYR A 1 174 ? -7.698 -19.525 -46.186 1.00 32.11 268 TYR A C 1
ATOM 1361 O O . TYR A 1 174 ? -8.692 -19.047 -45.649 1.00 29.38 268 TYR A O 1
ATOM 1370 N N . ALA A 1 175 ? -7.041 -20.587 -45.712 1.00 31.72 269 ALA A N 1
ATOM 1371 C CA . ALA A 1 175 ? -7.481 -21.289 -44.496 1.00 31.50 269 ALA A CA 1
ATOM 1372 C C . ALA A 1 175 ? -7.416 -20.381 -43.256 1.00 29.84 269 ALA A C 1
ATOM 1373 O O . ALA A 1 175 ? -8.276 -20.470 -42.383 1.00 28.53 269 ALA A O 1
ATOM 1375 N N . THR A 1 176 ? -6.412 -19.517 -43.185 1.00 27.34 270 THR A N 1
ATOM 1376 C CA . THR A 1 176 ? -6.317 -18.559 -42.079 1.00 25.35 270 THR A CA 1
ATOM 1377 C C . THR A 1 176 ? -7.496 -17.598 -42.063 1.00 23.86 270 THR A C 1
ATOM 1378 O O . THR A 1 176 ? -8.092 -17.359 -41.003 1.00 21.18 270 THR A O 1
ATOM 1382 N N . TYR A 1 177 ? -7.831 -17.041 -43.224 1.00 23.53 271 TYR A N 1
ATOM 1383 C CA . TYR A 1 177 ? -8.947 -16.123 -43.317 1.00 24.24 271 TYR A CA 1
ATOM 1384 C C . TYR A 1 177 ? -10.255 -16.828 -42.975 1.00 23.86 271 TYR A C 1
ATOM 1385 O O . TYR A 1 177 ? -11.117 -16.257 -42.314 1.00 24.79 271 TYR A O 1
ATOM 1394 N N . ARG A 1 178 ? -10.406 -18.056 -43.435 1.00 25.40 272 ARG A N 1
ATOM 1395 C CA . ARG A 1 178 ? -11.622 -18.827 -43.133 1.00 26.79 272 ARG A CA 1
ATOM 1396 C C . ARG A 1 178 ? -11.755 -19.100 -41.641 1.00 23.71 272 ARG A C 1
ATOM 1397 O O . ARG A 1 178 ? -12.850 -18.990 -41.082 1.00 23.46 272 ARG A O 1
ATOM 1405 N N A TYR A 1 179 ? -10.637 -19.446 -41.014 0.38 22.30 273 TYR A N 1
ATOM 1406 N N C TYR A 1 179 ? -10.640 -19.439 -41.012 0.62 24.35 273 TYR A N 1
ATOM 1407 C CA A TYR A 1 179 ? -10.565 -19.659 -39.567 0.38 21.08 273 TYR A CA 1
ATOM 1408 C CA C TYR A 1 179 ? -10.585 -19.671 -39.565 0.62 24.92 273 TYR A CA 1
ATOM 1409 C C A TYR A 1 179 ? -11.024 -18.411 -38.814 0.38 21.31 273 TYR A C 1
ATOM 1410 C C C TYR A 1 179 ? -10.973 -18.417 -38.770 0.62 23.46 273 TYR A C 1
ATOM 1411 O O A TYR A 1 179 ? -11.896 -18.479 -37.945 0.38 21.13 273 TYR A O 1
ATOM 1412 O O C TYR A 1 179 ? -11.717 -18.490 -37.794 0.62 23.27 273 TYR A O 1
ATOM 1429 N N . LEU A 1 180 ? -10.470 -17.264 -39.193 1.00 21.65 274 LEU A N 1
ATOM 1430 C CA . LEU A 1 180 ? -10.812 -15.999 -38.560 1.00 21.80 274 LEU A CA 1
ATOM 1431 C C . LEU A 1 180 ? -12.251 -15.534 -38.775 1.00 23.00 274 LEU A C 1
ATOM 1432 O O . LEU A 1 180 ? -12.784 -14.789 -37.983 1.00 22.36 274 LEU A O 1
ATOM 1437 N N . GLN A 1 181 ? -12.877 -15.969 -39.864 1.00 24.61 275 GLN A N 1
ATOM 1438 C CA . GLN A 1 181 ? -14.283 -15.723 -40.090 1.00 26.39 275 GLN A CA 1
ATOM 1439 C C . GLN A 1 181 ? -15.118 -16.447 -39.058 1.00 23.91 275 GLN A C 1
ATOM 1440 O O . GLN A 1 181 ? -16.087 -15.908 -38.554 1.00 23.65 275 GLN A O 1
ATOM 1446 N N . ALA A 1 182 ? -14.728 -17.684 -38.773 1.00 22.47 276 ALA A N 1
ATOM 1447 C CA . ALA A 1 182 ? -15.412 -18.537 -37.789 1.00 22.19 276 ALA A CA 1
ATOM 1448 C C . ALA A 1 182 ? -15.129 -18.077 -36.380 1.00 21.29 276 ALA A C 1
ATOM 1449 O O . ALA A 1 182 ? -16.023 -18.031 -35.554 1.00 22.17 276 ALA A O 1
ATOM 1451 N N . PHE A 1 183 ? -13.876 -17.659 -36.141 1.00 19.12 277 PHE A N 1
ATOM 1452 C CA . PHE A 1 183 ? -13.390 -17.336 -34.822 1.00 18.43 277 PHE A CA 1
ATOM 1453 C C . PHE A 1 183 ? -12.732 -15.956 -34.853 1.00 18.06 277 PHE A C 1
ATOM 1454 O O . PHE A 1 183 ? -11.500 -15.858 -34.916 1.00 18.72 277 PHE A O 1
ATOM 1462 N N . PRO A 1 184 ? -13.552 -14.910 -34.817 1.00 18.13 278 PRO A N 1
ATOM 1463 C CA . PRO A 1 184 ? -13.035 -13.538 -34.959 1.00 18.39 278 PRO A CA 1
ATOM 1464 C C . PRO A 1 184 ? -12.332 -13.033 -33.683 1.00 17.65 278 PRO A C 1
ATOM 1465 O O . PRO A 1 184 ? -12.923 -12.383 -32.832 1.00 17.96 278 PRO A O 1
ATOM 1469 N N . VAL A 1 185 ? -11.044 -13.302 -33.602 1.00 17.18 279 VAL A N 1
ATOM 1470 C CA . VAL A 1 185 ? -10.272 -12.991 -32.421 1.00 16.64 279 VAL A CA 1
ATOM 1471 C C . VAL A 1 185 ? -10.082 -11.472 -32.286 1.00 16.69 279 VAL A C 1
ATOM 1472 O O . VAL A 1 185 ? -10.252 -10.706 -33.265 1.00 17.25 279 VAL A O 1
ATOM 1476 N N . ASP A 1 186 ? -9.705 -11.077 -31.085 1.00 16.41 280 ASP A N 1
ATOM 1477 C CA . ASP A 1 186 ? -9.461 -9.678 -30.711 1.00 16.30 280 ASP A CA 1
ATOM 1478 C C . ASP A 1 186 ? -8.033 -9.260 -30.991 1.00 16.40 280 ASP A C 1
ATOM 1479 O O . ASP A 1 186 ? -7.745 -8.088 -31.226 1.00 16.52 280 ASP A O 1
ATOM 1484 N N . PHE A 1 187 ? -7.121 -10.212 -30.900 1.00 15.45 281 PHE A N 1
ATOM 1485 C CA . PHE A 1 187 ? -5.696 -9.946 -31.060 1.00 15.59 281 PHE A CA 1
ATOM 1486 C C . PHE A 1 187 ? -5.035 -10.915 -32.039 1.00 16.40 281 PHE A C 1
ATOM 1487 O O . PHE A 1 187 ? -5.305 -12.118 -32.031 1.00 17.19 281 PHE A O 1
ATOM 1495 N N . ILE A 1 188 ? -4.115 -10.398 -32.845 1.00 17.35 282 ILE A N 1
ATOM 1496 C CA . ILE A 1 188 ? -3.258 -11.227 -33.666 1.00 16.99 282 ILE A CA 1
ATOM 1497 C C . ILE A 1 188 ? -1.917 -11.259 -32.979 1.00 17.86 282 ILE A C 1
ATOM 1498 O O . ILE A 1 188 ? -1.395 -10.215 -32.567 1.00 18.29 282 ILE A O 1
ATOM 1503 N N . LYS A 1 189 ? -1.367 -12.453 -32.819 1.00 17.11 283 LYS A N 1
ATOM 1504 C CA . LYS A 1 189 ? -0.057 -12.603 -32.221 1.00 17.96 283 LYS A CA 1
ATOM 1505 C C . LYS A 1 189 ? 0.903 -13.006 -33.321 1.00 18.46 283 LYS A C 1
ATOM 1506 O O . LYS A 1 189 ? 0.674 -13.995 -34.049 1.00 18.81 283 LYS A O 1
ATOM 1512 N N . ILE A 1 190 ? 1.993 -12.258 -33.419 1.00 17.68 284 ILE A N 1
ATOM 1513 C CA . ILE A 1 190 ? 3.108 -12.621 -34.271 1.00 20.02 284 ILE A CA 1
ATOM 1514 C C . ILE A 1 190 ? 4.021 -13.602 -33.527 1.00 21.13 284 ILE A C 1
ATOM 1515 O O . ILE A 1 190 ? 4.613 -13.283 -32.486 1.00 19.78 284 ILE A O 1
ATOM 1520 N N . ASP A 1 191 ? 4.126 -14.810 -34.079 1.00 22.45 285 ASP A N 1
ATOM 1521 C CA . ASP A 1 191 ? 4.885 -15.849 -33.444 1.00 25.72 285 ASP A CA 1
ATOM 1522 C C . ASP A 1 191 ? 6.358 -15.486 -33.349 1.00 25.29 285 ASP A C 1
ATOM 1523 O O . ASP A 1 191 ? 6.931 -14.850 -34.232 1.00 25.21 285 ASP A O 1
ATOM 1528 N N . LYS A 1 192 ? 6.948 -15.905 -32.240 1.00 25.94 286 LYS A N 1
ATOM 1529 C CA . LYS A 1 192 ? 8.307 -15.614 -31.895 1.00 27.78 286 LYS A CA 1
ATOM 1530 C C . LYS A 1 192 ? 9.263 -16.046 -32.989 1.00 27.96 286 LYS A C 1
ATOM 1531 O O . LYS A 1 192 ? 10.281 -15.396 -33.196 1.00 24.85 286 LYS A O 1
ATOM 1537 N N . SER A 1 193 ? 8.911 -17.131 -33.690 1.00 29.89 287 SER A N 1
ATOM 1538 C CA . SER A 1 193 ? 9.731 -17.641 -34.786 1.00 30.59 287 SER A CA 1
ATOM 1539 C C . SER A 1 193 ? 9.908 -16.621 -35.906 1.00 30.72 287 SER A C 1
ATOM 1540 O O . SER A 1 193 ? 10.979 -16.501 -36.466 1.00 29.63 287 SER A O 1
ATOM 1543 N N . PHE A 1 194 ? 8.871 -15.846 -36.218 1.00 28.09 288 PHE A N 1
ATOM 1544 C CA . PHE A 1 194 ? 8.996 -14.797 -37.242 1.00 29.59 288 PHE A CA 1
ATOM 1545 C C . PHE A 1 194 ? 9.618 -13.515 -36.739 1.00 28.60 288 PHE A C 1
ATOM 1546 O O . PHE A 1 194 ? 10.380 -12.860 -37.456 1.00 28.64 288 PHE A O 1
ATOM 1554 N N . VAL A 1 195 ? 9.280 -13.119 -35.516 1.00 25.91 289 VAL A N 1
ATOM 1555 C CA . VAL A 1 195 ? 9.851 -11.904 -34.945 1.00 26.58 289 VAL A CA 1
ATOM 1556 C C . VAL A 1 195 ? 11.362 -11.987 -34.903 1.00 29.28 289 VAL A C 1
ATOM 1557 O O . VAL A 1 195 ? 12.056 -11.000 -35.184 1.00 29.44 289 VAL A O 1
ATOM 1561 N N . GLN A 1 196 ? 11.861 -13.163 -34.553 1.00 31.44 290 GLN A N 1
ATOM 1562 C CA . GLN A 1 196 ? 13.296 -13.343 -34.397 1.00 34.12 290 GLN A CA 1
ATOM 1563 C C . GLN A 1 196 ? 14.046 -13.294 -35.733 1.00 40.00 290 GLN A C 1
ATOM 1564 O O . GLN A 1 196 ? 15.207 -12.904 -35.772 1.00 39.43 290 GLN A O 1
ATOM 1570 N N . MET A 1 197 ? 13.364 -13.607 -36.828 1.00 44.12 291 MET A N 1
ATOM 1571 C CA . MET A 1 197 ? 14.004 -13.583 -38.152 1.00 47.38 291 MET A CA 1
ATOM 1572 C C . MET A 1 197 ? 13.778 -12.268 -38.919 1.00 47.61 291 MET A C 1
ATOM 1573 O O . MET A 1 197 ? 14.575 -11.916 -39.775 1.00 45.37 291 MET A O 1
ATOM 1578 N N . ALA A 1 198 ? 12.717 -11.532 -38.595 1.00 49.26 292 ALA A N 1
ATOM 1579 C CA . ALA A 1 198 ? 12.358 -10.290 -39.315 1.00 50.22 292 ALA A CA 1
ATOM 1580 C C . ALA A 1 198 ? 13.537 -9.379 -39.732 1.00 54.51 292 ALA A C 1
ATOM 1581 O O . ALA A 1 198 ? 13.624 -8.967 -40.891 1.00 57.01 292 ALA A O 1
ATOM 1583 N N . SER A 1 199 ? 14.431 -9.066 -38.797 1.00 59.44 293 SER A N 1
ATOM 1584 C CA . SER A 1 199 ? 15.590 -8.205 -39.089 1.00 62.45 293 SER A CA 1
ATOM 1585 C C . SER A 1 199 ? 16.744 -8.951 -39.797 1.00 64.08 293 SER A C 1
ATOM 1586 O O . SER A 1 199 ? 17.661 -8.310 -40.316 1.00 64.48 293 SER A O 1
ATOM 1589 N N . VAL A 1 200 ? 16.673 -10.288 -39.827 1.00 61.73 294 VAL A N 1
ATOM 1590 C CA . VAL A 1 200 ? 17.756 -11.171 -40.303 1.00 59.86 294 VAL A CA 1
ATOM 1591 C C . VAL A 1 200 ? 17.514 -11.808 -41.689 1.00 59.16 294 VAL A C 1
ATOM 1592 O O . VAL A 1 200 ? 18.436 -11.895 -42.509 1.00 57.10 294 VAL A O 1
ATOM 1596 N N . ASP A 1 201 ? 16.291 -12.290 -41.915 1.00 55.44 295 ASP A N 1
ATOM 1597 C CA . ASP A 1 201 ? 15.899 -13.021 -43.134 1.00 50.55 295 ASP A CA 1
ATOM 1598 C C . ASP A 1 201 ? 14.817 -12.206 -43.840 1.00 47.73 295 ASP A C 1
ATOM 1599 O O . ASP A 1 201 ? 13.767 -11.905 -43.250 1.00 43.04 295 ASP A O 1
ATOM 1604 N N . GLU A 1 202 ? 15.075 -11.830 -45.092 1.00 41.49 296 GLU A N 1
ATOM 1605 C CA . GLU A 1 202 ? 14.172 -10.929 -45.802 1.00 41.63 296 GLU A CA 1
ATOM 1606 C C . GLU A 1 202 ? 12.775 -11.532 -45.961 1.00 35.60 296 GLU A C 1
ATOM 1607 O O . GLU A 1 202 ? 11.775 -10.822 -45.862 1.00 34.72 296 GLU A O 1
ATOM 1613 N N . ILE A 1 203 ? 12.706 -12.833 -46.192 1.00 33.56 297 ILE A N 1
ATOM 1614 C CA . ILE A 1 203 ? 11.410 -13.498 -46.352 1.00 32.39 297 ILE A CA 1
ATOM 1615 C C . ILE A 1 203 ? 10.585 -13.393 -45.071 1.00 32.22 297 ILE A C 1
ATOM 1616 O O . ILE A 1 203 ? 9.410 -13.049 -45.112 1.00 29.00 297 ILE A O 1
ATOM 1621 N N . SER A 1 204 ? 11.214 -13.692 -43.938 1.00 31.20 298 SER A N 1
ATOM 1622 C CA . SER A 1 204 ? 10.560 -13.579 -42.654 1.00 32.29 298 SER A CA 1
ATOM 1623 C C . SER A 1 204 ? 10.040 -12.170 -42.389 1.00 29.01 298 SER A C 1
ATOM 1624 O O . SER A 1 204 ? 8.944 -12.014 -41.864 1.00 28.69 298 SER A O 1
ATOM 1627 N N . GLY A 1 205 ? 10.804 -11.150 -42.774 1.00 29.05 299 GLY A N 1
ATOM 1628 C CA . GLY A 1 205 ? 10.330 -9.761 -42.725 1.00 28.67 299 GLY A CA 1
ATOM 1629 C C . GLY A 1 205 ? 9.028 -9.534 -43.490 1.00 26.93 299 GLY A C 1
ATOM 1630 O O . GLY A 1 205 ? 8.087 -8.934 -42.967 1.00 25.70 299 GLY A O 1
ATOM 1631 N N . HIS A 1 206 ? 8.973 -10.026 -44.731 1.00 27.80 300 HIS A N 1
ATOM 1632 C CA . HIS A 1 206 ? 7.736 -9.949 -45.534 1.00 27.08 300 HIS A CA 1
ATOM 1633 C C . HIS A 1 206 ? 6.586 -10.688 -44.857 1.00 25.21 300 HIS A C 1
ATOM 1634 O O . HIS A 1 206 ? 5.458 -10.197 -44.859 1.00 24.77 300 HIS A O 1
ATOM 1641 N N . ILE A 1 207 ? 6.862 -11.840 -44.264 1.00 24.25 301 ILE A N 1
ATOM 1642 C CA . ILE A 1 207 ? 5.795 -12.617 -43.602 1.00 25.46 301 ILE A CA 1
ATOM 1643 C C . ILE A 1 207 ? 5.251 -11.878 -42.382 1.00 23.30 301 ILE A C 1
ATOM 1644 O O . ILE A 1 207 ? 4.035 -11.784 -42.195 1.00 23.68 301 ILE A O 1
ATOM 1649 N N . VAL A 1 208 ? 6.135 -11.297 -41.591 1.00 23.44 302 VAL A N 1
ATOM 1650 C CA . VAL A 1 208 ? 5.681 -10.438 -40.467 1.00 24.89 302 VAL A CA 1
ATOM 1651 C C . VAL A 1 208 ? 4.785 -9.334 -41.005 1.00 23.44 302 VAL A C 1
ATOM 1652 O O . VAL A 1 208 ? 3.703 -9.081 -40.470 1.00 22.12 302 VAL A O 1
ATOM 1656 N N . ASP A 1 209 ? 5.217 -8.652 -42.070 1.00 23.72 303 ASP A N 1
ATOM 1657 C CA . ASP A 1 209 ? 4.368 -7.610 -42.675 1.00 25.23 303 ASP A CA 1
ATOM 1658 C C . ASP A 1 209 ? 2.999 -8.133 -43.092 1.00 24.66 303 ASP A C 1
ATOM 1659 O O . ASP A 1 209 ? 1.997 -7.457 -42.921 1.00 24.24 303 ASP A O 1
ATOM 1664 N N . ASN A 1 210 ? 2.955 -9.340 -43.655 1.00 25.13 304 ASN A N 1
ATOM 1665 C CA . ASN A 1 210 ? 1.720 -9.944 -44.083 1.00 25.22 304 ASN A CA 1
ATOM 1666 C C . ASN A 1 210 ? 0.792 -10.233 -42.898 1.00 24.71 304 ASN A C 1
ATOM 1667 O O . ASN A 1 210 ? -0.433 -10.030 -42.978 1.00 25.47 304 ASN A O 1
ATOM 1672 N N . ILE A 1 211 ? 1.390 -10.653 -41.791 1.00 22.45 305 ILE A N 1
ATOM 1673 C CA . ILE A 1 211 ? 0.623 -10.953 -40.586 1.00 22.41 305 ILE A CA 1
ATOM 1674 C C . ILE A 1 211 ? 0.059 -9.665 -39.993 1.00 21.10 305 ILE A C 1
ATOM 1675 O O . ILE A 1 211 ? -1.083 -9.639 -39.578 1.00 22.85 305 ILE A O 1
ATOM 1680 N N . VAL A 1 212 ? 0.884 -8.631 -39.928 1.00 21.33 306 VAL A N 1
ATOM 1681 C CA . VAL A 1 212 ? 0.412 -7.314 -39.450 1.00 22.77 306 VAL A CA 1
ATOM 1682 C C . VAL A 1 212 ? -0.812 -6.860 -40.270 1.00 27.00 306 VAL A C 1
ATOM 1683 O O . VAL A 1 212 ? -1.823 -6.391 -39.722 1.00 25.56 306 VAL A O 1
ATOM 1687 N N . GLU A 1 213 ? -0.743 -7.036 -41.586 1.00 30.14 307 GLU A N 1
ATOM 1688 C CA . GLU A 1 213 ? -1.802 -6.544 -42.468 1.00 34.27 307 GLU A CA 1
ATOM 1689 C C . GLU A 1 213 ? -3.123 -7.266 -42.166 1.00 34.92 307 GLU A C 1
ATOM 1690 O O . GLU A 1 213 ? -4.223 -6.704 -42.269 1.00 32.75 307 GLU A O 1
ATOM 1696 N N . LEU A 1 214 ? -3.006 -8.506 -41.718 1.00 36.46 308 LEU A N 1
ATOM 1697 C CA . LEU A 1 214 ? -4.126 -9.274 -41.195 1.00 36.41 308 LEU A CA 1
ATOM 1698 C C . LEU A 1 214 ? -4.916 -8.552 -40.096 1.00 34.58 308 LEU A C 1
ATOM 1699 O O . LEU A 1 214 ? -6.146 -8.622 -40.060 1.00 32.33 308 LEU A O 1
ATOM 1704 N N . ALA A 1 215 ? -4.202 -7.846 -39.204 1.00 26.90 309 ALA A N 1
ATOM 1705 C CA . ALA A 1 215 ? -4.773 -7.147 -38.097 1.00 25.02 309 ALA A CA 1
ATOM 1706 C C . ALA A 1 215 ? -5.147 -5.719 -38.429 1.00 22.54 309 ALA A C 1
ATOM 1707 O O . ALA A 1 215 ? -5.587 -4.972 -37.559 1.00 23.35 309 ALA A O 1
ATOM 1709 N N . ARG A 1 216 ? -5.015 -5.336 -39.691 1.00 22.33 310 ARG A N 1
ATOM 1710 C CA . ARG A 1 216 ? -5.385 -3.983 -40.065 1.00 23.33 310 ARG A CA 1
ATOM 1711 C C . ARG A 1 216 ? -6.849 -3.838 -40.351 1.00 23.80 310 ARG A C 1
ATOM 1712 O O . ARG A 1 216 ? -7.282 -3.747 -41.496 1.00 24.15 310 ARG A O 1
ATOM 1720 N N . LYS A 1 217 ? -7.616 -3.837 -39.277 1.00 23.48 311 LYS A N 1
ATOM 1721 C CA . LYS A 1 217 ? -9.051 -3.686 -39.358 1.00 24.05 311 LYS A CA 1
ATOM 1722 C C . LYS A 1 217 ? -9.571 -3.172 -38.043 1.00 24.27 311 LYS A C 1
ATOM 1723 O O . LYS A 1 217 ? -8.952 -3.384 -37.018 1.00 20.94 311 LYS A O 1
ATOM 1729 N N . PRO A 1 218 ? -10.704 -2.473 -38.068 1.00 24.33 312 PRO A N 1
ATOM 1730 C CA . PRO A 1 218 ? -11.192 -1.875 -36.855 1.00 22.88 312 PRO A CA 1
ATOM 1731 C C . PRO A 1 218 ? -11.345 -2.833 -35.696 1.00 21.50 312 PRO A C 1
ATOM 1732 O O . PRO A 1 218 ? -11.851 -3.951 -35.857 1.00 21.66 312 PRO A O 1
ATOM 1736 N N . GLY A 1 219 ? -10.870 -2.397 -34.537 1.00 18.99 313 GLY A N 1
ATOM 1737 C CA . GLY A 1 219 ? -10.985 -3.127 -33.305 1.00 18.56 313 GLY A CA 1
ATOM 1738 C C . GLY A 1 219 ? -9.946 -4.205 -33.054 1.00 17.62 313 GLY A C 1
ATOM 1739 O O . GLY A 1 219 ? -10.029 -4.897 -32.045 1.00 19.62 313 GLY A O 1
ATOM 1740 N N . LEU A 1 220 ? -9.002 -4.382 -33.963 1.00 17.97 314 LEU A N 1
ATOM 1741 C CA . LEU A 1 220 ? -7.973 -5.425 -33.819 1.00 17.18 314 LEU A CA 1
ATOM 1742 C C . LEU A 1 220 ? -6.670 -4.791 -33.355 1.00 16.81 314 LEU A C 1
ATOM 1743 O O . LEU A 1 220 ? -6.378 -3.642 -33.684 1.00 18.06 314 LEU A O 1
ATOM 1748 N N . SER A 1 221 ? -5.905 -5.531 -32.586 1.00 16.62 315 SER A N 1
ATOM 1749 C CA . SER A 1 221 ? -4.586 -5.080 -32.196 1.00 15.70 315 SER A CA 1
ATOM 1750 C C . SER A 1 221 ? -3.661 -6.282 -32.181 1.00 16.31 315 SER A C 1
ATOM 1751 O O . SER A 1 221 ? -4.090 -7.450 -32.341 1.00 16.90 315 SER A O 1
ATOM 1754 N N . ILE A 1 222 ? -2.369 -6.003 -32.036 1.00 15.00 316 ILE A N 1
ATOM 1755 C CA . ILE A 1 222 ? -1.329 -6.987 -32.308 1.00 15.88 316 ILE A CA 1
ATOM 1756 C C . ILE A 1 222 ? -0.351 -7.096 -31.131 1.00 15.79 316 ILE A C 1
ATOM 1757 O O . ILE A 1 222 ? 0.115 -6.084 -30.597 1.00 14.51 316 ILE A O 1
ATOM 1762 N N . VAL A 1 223 ? 0.028 -8.345 -30.795 1.00 15.36 317 VAL A N 1
ATOM 1763 C CA . VAL A 1 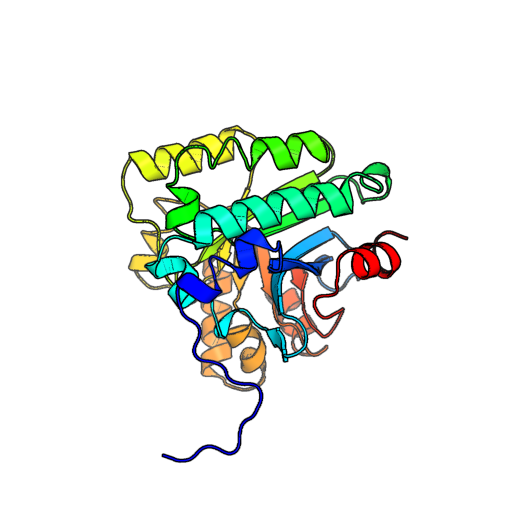223 ? 1.143 -8.593 -29.884 1.00 16.42 317 VAL A CA 1
ATOM 1764 C C . VAL A 1 223 ? 2.259 -9.270 -30.679 1.00 16.06 317 VAL A C 1
ATOM 1765 O O . VAL A 1 223 ? 1.993 -10.173 -31.456 1.00 17.54 317 VAL A O 1
ATOM 1769 N N . ALA A 1 224 ? 3.477 -8.800 -30.501 1.00 15.97 318 ALA A N 1
ATOM 1770 C CA . ALA A 1 224 ? 4.676 -9.503 -30.961 1.00 16.26 318 ALA A CA 1
ATOM 1771 C C . ALA A 1 224 ? 5.352 -10.173 -29.763 1.00 18.02 318 ALA A C 1
ATOM 1772 O O . ALA A 1 224 ? 5.676 -9.517 -28.746 1.00 18.03 318 ALA A O 1
ATOM 1774 N N . GLU A 1 225 ? 5.572 -11.487 -29.853 1.00 19.18 319 GLU A N 1
ATOM 1775 C CA . GLU A 1 225 ? 6.271 -12.199 -28.782 1.00 19.65 319 GLU A CA 1
ATOM 1776 C C . GLU A 1 225 ? 7.678 -12.519 -29.278 1.00 19.09 319 GLU A C 1
ATOM 1777 O O . GLU A 1 225 ? 7.994 -12.351 -30.443 1.00 20.23 319 GLU A O 1
ATOM 1783 N N . GLY A 1 226 ? 8.525 -12.957 -28.369 1.00 19.22 320 GLY A N 1
ATOM 1784 C CA . GLY A 1 226 ? 9.886 -13.308 -28.711 1.00 19.30 320 GLY A CA 1
ATOM 1785 C C . GLY A 1 226 ? 10.798 -12.157 -29.018 1.00 20.84 320 GLY A C 1
ATOM 1786 O O . GLY A 1 226 ? 11.836 -12.342 -29.661 1.00 24.00 320 GLY A O 1
ATOM 1787 N N . VAL A 1 227 ? 10.436 -10.945 -28.569 1.00 19.46 321 VAL A N 1
ATOM 1788 C CA . VAL A 1 227 ? 11.273 -9.786 -28.793 1.00 18.95 321 VAL A CA 1
ATOM 1789 C C . VAL A 1 227 ? 12.546 -9.891 -27.957 1.00 21.36 321 VAL A C 1
ATOM 1790 O O . VAL A 1 227 ? 12.491 -9.839 -26.731 1.00 19.54 321 VAL A O 1
ATOM 1794 N N . GLU A 1 228 ? 13.685 -10.029 -28.635 1.00 23.06 322 GLU A N 1
ATOM 1795 C CA . GLU A 1 228 ? 14.978 -10.257 -27.985 1.00 25.44 322 GLU A CA 1
ATOM 1796 C C . GLU A 1 228 ? 15.907 -9.053 -28.000 1.00 25.90 322 GLU A C 1
ATOM 1797 O O . GLU A 1 228 ? 16.786 -8.939 -27.162 1.00 25.78 322 GLU A O 1
ATOM 1803 N N . THR A 1 229 ? 15.761 -8.180 -28.986 1.00 25.31 323 THR A N 1
ATOM 1804 C CA . THR A 1 229 ? 16.647 -7.043 -29.149 1.00 24.43 323 THR A CA 1
ATOM 1805 C C . THR A 1 229 ? 15.885 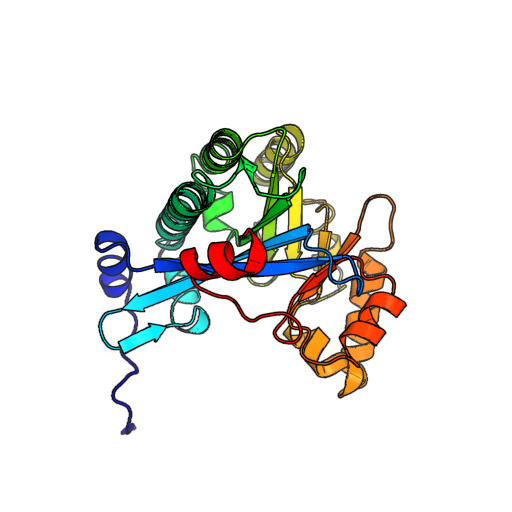-5.754 -29.335 1.00 24.35 323 THR A C 1
ATOM 1806 O O . THR A 1 229 ? 14.732 -5.757 -29.776 1.00 22.47 323 THR A O 1
ATOM 1810 N N . GLN A 1 230 ? 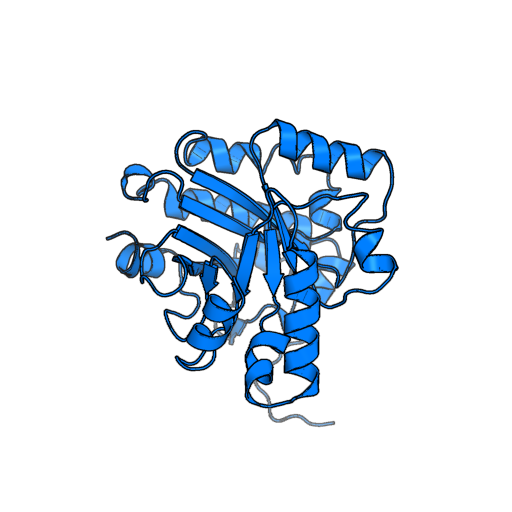16.563 -4.655 -29.037 1.00 25.08 324 GLN A N 1
ATOM 1811 C CA . GLN A 1 230 ? 16.027 -3.325 -29.262 1.00 26.05 324 GLN A CA 1
ATOM 1812 C C . GLN A 1 230 ? 15.631 -3.097 -30.725 1.00 24.50 324 GLN A C 1
ATOM 1813 O O . GLN A 1 230 ? 14.596 -2.482 -30.996 1.00 23.39 324 GLN A O 1
ATOM 1819 N N A GLU A 1 231 ? 16.444 -3.591 -31.660 0.50 25.10 325 GLU A N 1
ATOM 1820 N N B GLU A 1 231 ? 16.440 -3.577 -31.666 0.50 24.87 325 GLU A N 1
ATOM 1821 C CA A GLU A 1 231 ? 16.130 -3.485 -33.094 0.50 25.30 325 GLU A CA 1
ATOM 1822 C CA B GLU A 1 231 ? 16.101 -3.459 -33.093 0.50 24.80 325 GLU A CA 1
ATOM 1823 C C A GLU A 1 231 ? 14.783 -4.145 -33.434 0.50 23.63 325 GLU A C 1
ATOM 1824 C C B GLU A 1 231 ? 14.771 -4.146 -33.441 0.50 23.35 325 GLU A C 1
ATOM 1825 O O A GLU A 1 231 ? 13.976 -3.591 -34.184 0.50 24.06 325 GLU A O 1
ATOM 1826 O O B GLU A 1 231 ? 13.966 -3.615 -34.208 0.50 23.79 325 GLU A O 1
ATOM 1837 N N . GLN A 1 232 ? 14.544 -5.325 -32.882 1.00 21.74 326 GLN A N 1
ATOM 1838 C CA . GLN A 1 232 ? 13.289 -6.039 -33.118 1.00 20.94 326 GLN A CA 1
ATOM 1839 C C . GLN A 1 232 ? 12.129 -5.228 -32.540 1.00 19.33 326 GLN A C 1
ATOM 1840 O O . GLN A 1 232 ? 11.074 -5.121 -33.162 1.00 18.96 326 GLN A O 1
ATOM 1846 N N . ALA A 1 233 ? 12.313 -4.714 -31.335 1.00 18.34 327 ALA A N 1
ATOM 1847 C CA . ALA A 1 233 ? 11.220 -3.955 -30.699 1.00 17.69 327 ALA A CA 1
ATOM 1848 C C . ALA A 1 233 ? 10.885 -2.717 -31.508 1.00 18.64 327 ALA A C 1
ATOM 1849 O O . ALA A 1 233 ? 9.689 -2.376 -31.701 1.00 17.56 327 ALA A O 1
ATOM 1851 N N . ASP A 1 234 ? 11.928 -2.002 -31.932 1.00 19.25 328 ASP A N 1
ATOM 1852 C CA . ASP A 1 234 ? 11.778 -0.820 -32.813 1.00 20.88 328 ASP A CA 1
ATOM 1853 C C . ASP A 1 234 ? 11.010 -1.130 -34.079 1.00 19.73 328 ASP A C 1
ATOM 1854 O O . ASP A 1 234 ? 10.088 -0.399 -34.483 1.00 19.47 328 ASP A O 1
ATOM 1859 N N . LEU A 1 235 ? 11.376 -2.230 -34.704 1.00 20.29 329 LEU A N 1
ATOM 1860 C CA . LEU A 1 235 ? 10.784 -2.641 -35.962 1.00 20.27 329 LEU A CA 1
ATOM 1861 C C . LEU A 1 235 ? 9.300 -2.912 -35.771 1.00 19.11 329 LEU A C 1
ATOM 1862 O O . LEU A 1 235 ? 8.462 -2.490 -36.600 1.00 19.12 329 LEU A O 1
ATOM 1867 N N . MET A 1 236 ? 8.974 -3.587 -34.664 1.00 17.70 330 MET A N 1
ATOM 1868 C CA . MET A 1 236 ? 7.598 -3.995 -34.404 1.00 17.16 330 MET A CA 1
ATOM 1869 C C . MET A 1 236 ? 6.715 -2.797 -34.150 1.00 16.44 330 MET A C 1
ATOM 1870 O O . MET A 1 236 ? 5.650 -2.675 -34.787 1.00 16.88 330 MET A O 1
ATOM 1875 N N . ILE A 1 237 ? 7.126 -1.906 -33.245 1.00 17.40 331 ILE A N 1
ATOM 1876 C CA . ILE A 1 237 ? 6.230 -0.753 -32.980 1.00 16.90 331 ILE A CA 1
ATOM 1877 C C . ILE A 1 237 ? 6.007 0.106 -34.215 1.00 16.93 331 ILE A C 1
ATOM 1878 O O . ILE A 1 237 ? 4.899 0.631 -34.439 1.00 16.65 331 ILE A O 1
ATOM 1883 N N . GLY A 1 238 ? 7.056 0.253 -35.029 1.00 17.06 332 GLY A N 1
ATOM 1884 C CA . GLY A 1 238 ? 6.969 1.025 -36.243 1.00 17.94 332 GLY A CA 1
ATOM 1885 C C . GLY A 1 238 ? 6.002 0.451 -37.261 1.00 18.33 332 GLY A C 1
ATOM 1886 O O . GLY A 1 238 ? 5.520 1.180 -38.114 1.00 18.70 332 GLY A O 1
ATOM 1887 N N . LYS A 1 239 ? 5.714 -0.850 -37.171 1.00 17.52 333 LYS A N 1
ATOM 1888 C CA . LYS A 1 239 ? 4.723 -1.484 -37.996 1.00 18.77 333 LYS A CA 1
ATOM 1889 C C . LYS A 1 239 ? 3.306 -1.378 -37.458 1.00 17.93 333 LYS A C 1
ATOM 1890 O O . LYS A 1 239 ? 2.365 -1.902 -38.049 1.00 19.95 333 LYS A O 1
ATOM 1896 N N . GLY A 1 240 ? 3.117 -0.695 -36.343 1.00 16.61 334 GLY A N 1
ATOM 1897 C CA . GLY A 1 240 ? 1.820 -0.653 -35.705 1.00 15.81 334 GLY A CA 1
ATOM 1898 C C . GLY A 1 240 ? 1.475 -1.869 -34.852 1.00 15.33 334 GLY A C 1
ATOM 1899 O O . GLY A 1 240 ? 0.303 -2.241 -34.747 1.00 15.73 334 GLY A O 1
ATOM 1900 N N . VAL A 1 241 ? 2.486 -2.488 -34.242 1.00 14.87 335 VAL A N 1
ATOM 1901 C CA . VAL A 1 241 ? 2.314 -3.501 -33.204 1.00 14.88 335 VAL A CA 1
ATOM 1902 C C . VAL A 1 241 ? 2.139 -2.848 -31.844 1.00 14.45 335 VAL A C 1
ATOM 1903 O O . VAL A 1 241 ? 2.920 -1.980 -31.468 1.00 14.49 335 VAL A O 1
ATOM 1907 N N . HIS A 1 242 ? 1.081 -3.240 -31.121 1.00 14.56 336 HIS A N 1
ATOM 1908 C CA . HIS A 1 242 ? 0.656 -2.548 -29.920 1.00 14.38 336 HIS A CA 1
ATOM 1909 C C . HIS A 1 242 ? 1.358 -3.060 -28.672 1.00 13.67 336 HIS A C 1
ATOM 1910 O O . HIS A 1 242 ? 1.603 -2.288 -27.766 1.00 14.38 336 HIS A O 1
ATOM 1917 N N . PHE A 1 243 ? 1.634 -4.373 -28.604 1.00 14.32 337 PHE A N 1
ATOM 1918 C CA . PHE A 1 243 ? 2.063 -4.999 -27.355 1.00 14.41 337 PHE A CA 1
ATOM 1919 C C . PHE A 1 243 ? 3.313 -5.828 -27.648 1.00 14.47 337 PHE A C 1
ATOM 1920 O O . PHE A 1 243 ? 3.398 -6.488 -28.687 1.00 15.59 337 PHE A O 1
ATOM 1928 N N . LEU A 1 244 ? 4.291 -5.710 -26.770 1.00 14.57 338 LEU A N 1
ATOM 1929 C CA . LEU A 1 244 ? 5.545 -6.471 -26.882 1.00 14.16 338 LEU A CA 1
ATOM 1930 C C . LEU A 1 244 ? 5.813 -7.370 -25.694 1.00 14.75 338 LEU A C 1
ATOM 1931 O O . LEU A 1 244 ? 5.488 -7.062 -24.540 1.00 13.64 338 LEU A O 1
ATOM 1936 N N . GLN A 1 245 ? 6.462 -8.509 -26.006 1.00 16.05 339 GLN A N 1
ATOM 1937 C CA . GLN A 1 245 ? 6.765 -9.516 -25.026 1.00 17.10 339 GLN A CA 1
ATOM 1938 C C . GLN A 1 245 ? 8.054 -10.198 -25.460 1.00 15.56 339 GLN A C 1
ATOM 1939 O O . GLN A 1 245 ? 8.225 -10.451 -26.646 1.00 16.59 339 GLN A O 1
ATOM 1945 N N . GLY A 1 246 ? 8.955 -10.467 -24.529 1.00 15.93 340 GLY A N 1
ATOM 1946 C CA . GLY A 1 246 ? 10.165 -11.197 -24.888 1.00 16.01 340 GLY A CA 1
ATOM 1947 C C . GLY A 1 246 ? 11.319 -11.027 -23.934 1.00 16.72 340 GLY A C 1
ATOM 1948 O O . GLY A 1 246 ? 11.287 -10.234 -22.992 1.00 16.08 340 GLY A O 1
ATOM 1949 N N . TYR A 1 247 ? 12.357 -11.800 -24.233 0.75 17.43 341 TYR A N 1
ATOM 1950 C CA A TYR A 1 247 ? 13.581 -11.778 -23.452 0.50 20.15 341 TYR A CA 1
ATOM 1951 C CA B TYR A 1 247 ? 13.641 -11.767 -23.544 0.50 19.32 341 TYR A CA 1
ATOM 1952 C C . TYR A 1 247 ? 14.173 -10.373 -23.279 0.75 18.90 341 TYR A C 1
ATOM 1953 O O . TYR A 1 247 ? 14.831 -10.105 -22.259 0.75 17.49 341 TYR A O 1
ATOM 1970 N N . LEU A 1 248 ? 13.940 -9.467 -24.234 1.00 19.59 342 LEU A N 1
ATOM 1971 C CA . LEU A 1 248 ? 14.418 -8.085 -24.084 1.00 20.18 342 LEU A CA 1
ATOM 1972 C C . LEU A 1 248 ? 13.996 -7.489 -22.741 1.00 21.43 342 LEU A C 1
ATOM 1973 O O . LEU A 1 248 ? 14.768 -6.801 -22.095 1.00 21.69 342 LEU A O 1
ATOM 1978 N N . TYR A 1 249 ? 12.761 -7.768 -22.346 1.00 19.50 343 TYR A N 1
ATOM 1979 C CA . TYR A 1 249 ? 12.170 -7.221 -21.142 1.00 20.52 343 TYR A CA 1
ATOM 1980 C C . TYR A 1 249 ? 12.298 -8.221 -20.014 1.00 20.02 343 TYR A C 1
ATOM 1981 O O . TYR A 1 249 ? 12.763 -7.878 -18.925 1.00 21.07 343 TYR A O 1
ATOM 1990 N N . SER A 1 250 ? 11.881 -9.460 -20.267 1.00 19.23 344 SER A N 1
ATOM 1991 C CA . SER A 1 250 ? 12.006 -10.525 -19.291 1.00 19.20 344 SER A CA 1
ATOM 1992 C C . SER A 1 250 ? 11.619 -11.865 -19.906 1.00 19.08 344 SER A C 1
ATOM 1993 O O . SER A 1 250 ? 10.584 -11.986 -20.569 1.00 18.23 344 SER A O 1
ATOM 1996 N N . PRO A 1 251 ? 12.410 -12.913 -19.631 1.00 18.89 345 PRO A N 1
ATOM 1997 C CA . PRO A 1 251 ? 11.906 -14.232 -19.895 1.00 19.23 345 PRO A CA 1
ATOM 1998 C C . PRO A 1 251 ? 10.745 -14.577 -18.979 1.00 18.37 345 PRO A C 1
ATOM 1999 O O . PRO A 1 251 ? 10.455 -13.851 -18.016 1.00 18.61 345 PRO A O 1
ATOM 2003 N N . PRO A 1 252 ? 10.090 -15.705 -19.248 1.00 18.42 346 PRO A N 1
ATOM 2004 C CA . PRO A 1 252 ? 9.117 -16.227 -18.282 1.00 17.79 346 PRO A CA 1
ATOM 2005 C C . PRO A 1 252 ? 9.840 -16.509 -16.963 1.00 18.20 346 PRO A C 1
ATOM 2006 O O . PRO A 1 252 ? 11.028 -16.909 -16.979 1.00 18.58 346 PRO A O 1
ATOM 2010 N N . VAL A 1 253 ? 9.144 -16.260 -15.867 1.00 17.90 347 VAL A N 1
ATOM 2011 C CA . VAL A 1 253 ? 9.630 -16.508 -14.512 1.00 18.15 347 VAL A CA 1
ATOM 2012 C C . VAL A 1 253 ? 8.582 -17.231 -13.693 1.00 18.41 347 VAL A C 1
ATOM 2013 O O . VAL A 1 253 ? 7.363 -17.159 -13.972 1.00 17.26 347 VAL A O 1
ATOM 2017 N N . PRO A 1 254 ? 9.023 -17.917 -12.626 1.00 18.79 348 PRO A N 1
ATOM 2018 C CA . PRO A 1 254 ? 8.000 -18.506 -11.765 1.00 19.65 348 PRO A CA 1
ATOM 2019 C C . PRO A 1 254 ? 7.062 -17.480 -11.145 1.00 19.76 348 PRO A C 1
ATOM 2020 O O . PRO A 1 254 ? 7.387 -16.314 -11.040 1.00 19.42 348 PRO A O 1
ATOM 2024 N N . GLY A 1 255 ? 5.895 -17.938 -10.724 1.00 22.20 349 GLY A N 1
ATOM 2025 C CA . GLY A 1 255 ? 4.868 -17.051 -10.160 1.00 22.93 349 GLY A CA 1
ATOM 2026 C C . GLY A 1 255 ? 5.339 -16.089 -9.110 1.00 25.60 349 GLY A C 1
ATOM 2027 O O . GLY A 1 255 ? 5.070 -14.888 -9.192 1.00 26.33 349 GLY A O 1
ATOM 2028 N N . ASN A 1 256 ? 6.039 -16.591 -8.100 1.00 27.61 350 ASN A N 1
ATOM 2029 C CA . ASN A 1 256 ? 6.456 -15.734 -7.007 1.00 30.21 350 ASN A CA 1
ATOM 2030 C C . ASN A 1 256 ? 7.414 -14.663 -7.463 1.00 27.72 350 ASN A C 1
ATOM 2031 O O . ASN A 1 256 ? 7.334 -13.533 -6.993 1.00 28.07 350 ASN A O 1
ATOM 2036 N N . LYS A 1 257 ? 8.305 -15.009 -8.394 1.00 26.43 351 LYS A N 1
ATOM 2037 C CA . LYS A 1 257 ? 9.242 -14.044 -8.961 1.00 25.43 351 LYS A CA 1
ATOM 2038 C C . LYS A 1 257 ? 8.539 -13.018 -9.861 1.00 24.40 351 LYS A C 1
ATOM 2039 O O . LYS A 1 257 ? 8.933 -11.838 -9.893 1.00 23.92 351 LYS A O 1
ATOM 2045 N N . PHE A 1 258 ? 7.528 -13.465 -10.603 1.00 21.99 352 PHE A N 1
ATOM 2046 C CA . PHE A 1 258 ? 6.730 -12.520 -11.394 1.00 20.98 352 PHE A CA 1
ATOM 2047 C C . PHE A 1 258 ? 6.126 -11.450 -10.480 1.00 21.44 352 PHE A C 1
ATOM 2048 O O . PHE A 1 258 ? 6.198 -10.237 -10.763 1.00 21.57 352 PHE A O 1
ATOM 2056 N N . ILE A 1 259 ? 5.556 -11.889 -9.370 1.00 23.48 353 ILE A N 1
ATOM 2057 C CA . ILE A 1 259 ? 4.948 -10.953 -8.409 1.00 26.54 353 ILE A CA 1
ATOM 2058 C C . ILE A 1 259 ? 6.005 -10.029 -7.814 1.00 27.67 353 ILE A C 1
ATOM 2059 O O . ILE A 1 259 ? 5.865 -8.796 -7.781 1.00 27.54 353 ILE A O 1
ATOM 2064 N N . SER A 1 260 ? 7.102 -10.628 -7.377 1.00 28.70 354 SER A N 1
ATOM 2065 C CA . SER A 1 260 ? 8.160 -9.871 -6.779 1.00 30.50 354 SER A CA 1
ATOM 2066 C C . SER A 1 260 ? 8.747 -8.821 -7.723 1.00 29.51 354 SER A C 1
ATOM 2067 O O . SER A 1 260 ? 9.015 -7.701 -7.303 1.00 32.86 354 SER A O 1
ATOM 2070 N N . GLU A 1 261 ? 8.912 -9.151 -9.004 1.00 28.56 355 GLU A N 1
ATOM 2071 C CA . GLU A 1 261 ? 9.617 -8.276 -9.937 1.00 28.70 355 GLU A CA 1
ATOM 2072 C C . GLU A 1 261 ? 8.689 -7.252 -10.614 1.00 28.24 355 GLU A C 1
ATOM 2073 O O . GLU A 1 261 ? 9.114 -6.134 -10.896 1.00 27.59 355 GLU A O 1
ATOM 2079 N N . TRP A 1 262 ? 7.448 -7.656 -10.894 1.00 26.73 356 TRP A N 1
ATOM 2080 C CA . TRP A 1 262 ? 6.560 -6.890 -11.800 1.00 26.75 356 TRP A CA 1
ATOM 2081 C C . TRP A 1 262 ? 5.292 -6.341 -11.157 1.00 28.44 356 TRP A C 1
ATOM 2082 O O . TRP A 1 262 ? 4.685 -5.406 -11.698 1.00 29.52 356 TRP A O 1
ATOM 2093 N N . VAL A 1 263 ? 4.892 -6.890 -10.011 1.00 31.06 357 VAL A N 1
ATOM 2094 C CA . VAL A 1 263 ? 3.728 -6.402 -9.254 1.00 32.73 357 VAL A CA 1
ATOM 2095 C C . VAL A 1 263 ? 4.107 -5.646 -7.975 1.00 41.30 357 VAL A C 1
ATOM 2096 O O . VAL A 1 263 ? 3.321 -4.826 -7.475 1.00 43.54 357 VAL A O 1
ATOM 2100 N N . MET A 1 264 ? 5.308 -5.899 -7.455 1.00 48.73 358 MET A N 1
ATOM 2101 C CA . MET A 1 264 ? 5.815 -5.211 -6.257 1.00 55.29 358 MET A CA 1
ATOM 2102 C C . MET A 1 264 ? 7.261 -4.777 -6.450 1.00 57.28 358 MET A C 1
ATOM 2103 O O . MET A 1 264 ? 7.601 -4.150 -7.455 1.00 65.13 358 MET A O 1
#